Protein AF-0000000075208717 (afdb_homodimer)

Sequence (380 aa):
MKLSGVLPFARELLAKAAGDGDAVVDATCGNGHDTLFLSRLVGSSGHVFAFDIQQDAIENAKKRLNEQSAASNVTFFHCSHSELQSVLPSSVFGKLTGAVFNLGYLPGGDKQITTTGNSTIDAVKQLLSWMKPGGIIVLVIYHGHEQGKTEKDKVMSFVSEIDQNAAHVLKYQFINQKNSPPFIIAIEKRMKLSGVLPFARELLAKAAGDGDAVVDATCGNGHDTLFLSRLVGSSGHVFAFDIQQDAIENAKKRLNEQSAASNVTFFHCSHSELQSVLPSSVFGKLTGAVFNLGYLPGGDKQITTTGNSTIDAVKQLLSWMKPGGIIVLVIYHGHEQGKTEKDKVMSFVSEIDQNAAHVLKYQFINQKNSPPFIIAIEKR

pLDDT: mean 95.79, std 5.21, range [77.69, 98.94]

Secondary structure (DSSP, 8-state):
--S--HHHHHHHHHHHH--TT-EEEETT-TTSHHHHHHHHHH-TTSEEEEEES-HHHHHHHHHHHHHTT--TTEEEEES-GGGHHHHS-GGGTTTEEEEEEE-SB-TTS-TT-B--HHHHHHHHHHHHHHEEEEEEEEEEE--SSHHHHHHHHHHHHHHHTS-TTTEEEEEEEESS-SS---EEEEEEE-/--SPPHHHHHHHHHHHH--TT-EEEETT-TTSHHHHHHHHHH-TTSEEEEEES-HHHHHHHHHHHHHTT--TTEEEEES-GGGHHHHS-GGGTTTEEEEEEE-SB-TTS-TT-B--HHHHHHHHHHHHHHEEEEEEEEEEE--SSHHHHHHHHHHHHHHHTS-TTTEEEEEEEESS-SS---EEEEEEE-

Radius of gyration: 22.91 Å; Cα contacts (8 Å, |Δi|>4): 850; chains: 2; bounding box: 41×64×59 Å

Organism: NCBI:txid2021314

Foldseek 3Di:
DVDDDAVRVLLVLQLVQEAAQAEEEEQDCFLQPVVQSVLPRHDPNYAYEYEDQDPVRQVNNCVVCVVVVRPNRYDYDNRHLLCVVVPDDPVQAQGHREYEEEWADRVVDDRVDTDALVSVLSNVVVCLRRYHAFHKYKYWQFQLDPRSVNSCVSNVVNQVPPDVQQWDWDKADDDPDPRRHIIMIMIGGD/DVDDDAVRVLLVLQLVQEAAQAEEEEQDCFLQPVVQSVLPRHDPNYAYEYEDQDPVRQVNNCVVCVVVVRPNRYDYDNRHLLCVVVPDDPVQAQGHREYEEEWADRVVDDRVDTDALVSVLSNVVVCLRRYHAFHKYKYWQFQLDPRSVNSVVSNVVNQVPPDVQQWDWDKADDDPDPRRHIIMIMIGGD

Solvent-accessible surface area (backbone atoms only — not comparable to full-atom values): 18870 Å² total; per-residue (Å²): 122,80,70,70,49,61,67,62,40,50,52,51,53,44,54,68,34,38,34,76,51,33,36,33,37,26,43,42,26,35,68,18,64,64,45,44,53,50,31,63,52,12,32,86,70,12,36,29,42,31,16,23,70,45,66,67,28,50,52,40,18,50,51,48,20,53,78,64,74,47,44,89,35,50,46,79,41,86,36,57,42,51,47,47,83,82,69,55,62,74,87,46,58,45,49,25,20,28,32,39,35,62,50,41,53,47,87,96,50,61,74,84,53,50,66,47,31,67,45,50,49,47,26,50,55,52,45,63,65,29,27,24,72,56,14,33,39,37,37,39,42,41,48,68,46,73,70,26,41,54,26,46,52,49,41,51,58,52,53,40,63,42,54,53,81,53,26,49,32,36,37,44,34,62,58,24,56,75,82,47,62,54,28,34,41,37,37,31,34,86,123,81,69,71,52,62,69,62,39,52,50,52,53,44,56,68,33,39,34,75,50,32,35,32,36,27,45,43,26,34,68,18,64,64,44,46,53,49,29,62,50,12,32,84,70,12,38,29,42,30,16,23,69,46,65,67,29,50,51,41,18,50,51,48,20,51,76,65,74,46,42,88,34,48,47,81,41,84,35,57,42,52,46,47,81,81,70,56,64,75,88,46,59,45,50,24,20,28,33,40,34,62,51,43,53,46,86,94,50,59,73,85,54,50,66,47,30,66,44,52,49,46,26,51,55,52,44,64,65,28,26,25,72,54,13,33,38,38,37,39,43,43,48,67,46,72,69,26,40,55,26,46,52,50,41,50,56,52,53,41,62,42,53,55,80,53,27,49,31,36,39,44,35,62,60,24,57,76,84,45,61,54,28,35,41,37,38,33,33,84

Structure (mmCIF, N/CA/C/O backbone):
data_AF-0000000075208717-model_v1
#
loop_
_entity.id
_entity.type
_entity.pdbx_description
1 polymer '16S rRNA (Cytosine(1402)-N(4))-methyltransferase'
#
loop_
_atom_site.group_PDB
_atom_site.id
_atom_site.type_symbol
_atom_site.label_atom_id
_atom_site.label_alt_id
_atom_site.label_comp_id
_atom_site.label_asym_id
_atom_site.label_entity_id
_atom_site.label_seq_id
_atom_site.pdbx_PDB_ins_code
_atom_site.Cartn_x
_atom_site.Cartn_y
_atom_site.Cartn_z
_atom_site.occupancy
_atom_site.B_iso_or_equiv
_atom_site.auth_seq_id
_atom_site.auth_comp_id
_atom_site.auth_asym_id
_atom_site.auth_atom_id
_atom_site.pdbx_PDB_model_num
ATOM 1 N N . MET A 1 1 ? 13.672 -5.746 4.016 1 82.88 1 MET A N 1
ATOM 2 C CA . MET A 1 1 ? 12.352 -6.117 3.521 1 82.88 1 MET A CA 1
ATOM 3 C C . MET A 1 1 ? 12.07 -5.453 2.178 1 82.88 1 MET A C 1
ATOM 5 O O . MET A 1 1 ? 12.422 -4.289 1.971 1 82.88 1 MET A O 1
ATOM 9 N N . LYS A 1 2 ? 11.602 -6.168 1.261 1 92.38 2 LYS A N 1
ATOM 10 C CA . LYS A 1 2 ? 11.219 -5.617 -0.037 1 92.38 2 LYS A CA 1
ATOM 11 C C . LYS A 1 2 ? 9.906 -4.844 0.06 1 92.38 2 LYS A C 1
ATOM 13 O O . LYS A 1 2 ? 9.727 -3.826 -0.615 1 92.38 2 LYS A O 1
ATOM 18 N N . LEU A 1 3 ? 8.977 -5.355 0.925 1 97 3 LEU A N 1
ATOM 19 C CA . LEU A 1 3 ? 7.781 -4.578 1.234 1 97 3 LEU A CA 1
ATOM 20 C C . LEU A 1 3 ? 8.117 -3.391 2.129 1 97 3 LEU A C 1
ATOM 22 O O . LEU A 1 3 ? 8.75 -3.557 3.176 1 97 3 LEU A O 1
ATOM 26 N N . SER A 1 4 ? 7.695 -2.207 1.727 1 97.31 4 SER A N 1
ATOM 27 C CA . SER A 1 4 ? 7.988 -1.023 2.527 1 97.31 4 SER A CA 1
ATOM 28 C C . SER A 1 4 ? 7.219 -1.041 3.844 1 97.31 4 SER A C 1
ATOM 30 O O . SER A 1 4 ? 6.016 -1.297 3.861 1 97.31 4 SER A O 1
ATOM 32 N N . GLY A 1 5 ? 7.973 -0.809 4.926 1 97.25 5 GLY A N 1
ATOM 33 C CA . GLY A 1 5 ? 7.289 -0.6 6.191 1 97.25 5 GLY A CA 1
ATOM 34 C C . GLY A 1 5 ? 6.367 0.606 6.18 1 97.25 5 GLY A C 1
ATOM 35 O O . GLY A 1 5 ? 6.359 1.379 5.223 1 97.25 5 GLY A O 1
ATOM 36 N N . VAL A 1 6 ? 5.664 0.765 7.215 1 97.31 6 VAL A N 1
ATOM 37 C CA . VAL A 1 6 ? 4.625 1.788 7.289 1 97.31 6 VAL A CA 1
ATOM 38 C C . VAL A 1 6 ? 5.258 3.174 7.172 1 97.31 6 VAL A C 1
ATOM 40 O O . VAL A 1 6 ? 4.828 3.99 6.355 1 97.31 6 VAL A O 1
ATOM 43 N N . LEU A 1 7 ? 6.285 3.486 7.949 1 96.56 7 LEU A N 1
ATOM 44 C CA . LEU A 1 7 ? 6.883 4.816 7.957 1 96.56 7 LEU A CA 1
ATOM 45 C C . LEU A 1 7 ? 7.633 5.086 6.66 1 96.56 7 LEU A C 1
ATOM 47 O O . LEU A 1 7 ? 7.461 6.141 6.043 1 96.56 7 LEU A O 1
ATOM 51 N N . PRO A 1 8 ? 8.438 4.156 6.184 1 97.56 8 PRO A N 1
ATOM 52 C CA . PRO A 1 8 ? 9.07 4.352 4.879 1 97.56 8 PRO A CA 1
ATOM 53 C C . PRO A 1 8 ? 8.055 4.555 3.754 1 97.56 8 PRO A C 1
ATOM 55 O O . PRO A 1 8 ? 8.273 5.375 2.859 1 97.56 8 PRO A O 1
ATOM 58 N N . PHE A 1 9 ? 6.992 3.83 3.822 1 98.38 9 PHE A N 1
ATOM 59 C CA . PHE A 1 9 ? 5.988 3.979 2.777 1 98.38 9 PHE A CA 1
ATOM 60 C C . PHE A 1 9 ? 5.34 5.359 2.84 1 98.38 9 PHE A C 1
ATOM 62 O O . PHE A 1 9 ? 5.07 5.969 1.805 1 98.38 9 PHE A O 1
ATOM 69 N N . ALA A 1 10 ? 5.059 5.875 4.004 1 98.25 10 ALA A N 1
ATOM 70 C CA . ALA A 1 10 ? 4.543 7.23 4.168 1 98.25 10 ALA A CA 1
ATOM 71 C C . ALA A 1 10 ? 5.453 8.25 3.484 1 98.25 10 ALA A C 1
ATOM 73 O O . ALA A 1 10 ? 4.977 9.125 2.758 1 98.25 10 ALA A O 1
ATOM 74 N N . ARG A 1 11 ? 6.707 8.094 3.693 1 98.06 11 ARG A N 1
ATOM 75 C CA . ARG A 1 11 ? 7.672 9.023 3.107 1 98.06 11 ARG A CA 1
ATOM 76 C C . ARG A 1 11 ? 7.703 8.891 1.589 1 98.06 11 ARG A C 1
ATOM 78 O O . ARG A 1 11 ? 7.859 9.883 0.877 1 98.06 11 ARG A O 1
ATOM 85 N N . GLU A 1 12 ? 7.582 7.645 1.131 1 98.19 12 GLU A N 1
ATOM 86 C CA . GLU A 1 12 ? 7.52 7.422 -0.31 1 98.19 12 GLU A CA 1
ATOM 87 C C . GLU A 1 12 ? 6.332 8.148 -0.931 1 98.19 12 GLU A C 1
ATOM 89 O O . GLU A 1 12 ? 6.457 8.766 -1.993 1 98.19 12 GLU A O 1
ATOM 94 N N . LEU A 1 13 ? 5.203 8.078 -0.278 1 98.62 13 LEU A N 1
ATOM 95 C CA . LEU A 1 13 ? 4.004 8.734 -0.79 1 98.62 13 LEU A CA 1
ATOM 96 C C . LEU A 1 13 ? 4.176 10.25 -0.792 1 98.62 13 LEU A C 1
ATOM 98 O O . LEU A 1 13 ? 3.793 10.914 -1.753 1 98.62 13 LEU A O 1
ATOM 102 N N . LEU A 1 14 ? 4.781 10.766 0.277 1 98.56 14 LEU A N 1
ATOM 103 C CA . LEU A 1 14 ? 5.008 12.203 0.365 1 98.56 14 LEU A CA 1
ATOM 104 C C . LEU A 1 14 ? 5.992 12.664 -0.706 1 98.56 14 LEU A C 1
ATOM 106 O O . LEU A 1 14 ? 5.832 13.742 -1.28 1 98.56 14 LEU A O 1
ATOM 110 N N . ALA A 1 15 ? 6.938 11.859 -1.014 1 98.5 15 ALA A N 1
ATOM 111 C CA . ALA A 1 15 ? 7.926 12.188 -2.037 1 98.5 15 ALA A CA 1
ATOM 112 C C . ALA A 1 15 ? 7.301 12.156 -3.43 1 98.5 15 ALA A C 1
ATOM 114 O O . ALA A 1 15 ? 7.773 12.844 -4.34 1 98.5 15 ALA A O 1
ATOM 115 N N . LYS A 1 16 ? 6.328 11.383 -3.566 1 97.88 16 LYS A N 1
ATOM 116 C CA . LYS A 1 16 ? 5.59 11.375 -4.824 1 97.88 16 LYS A CA 1
ATOM 117 C C . LYS A 1 16 ? 4.719 12.625 -4.953 1 97.88 16 LYS A C 1
ATOM 119 O O . LYS A 1 16 ? 4.48 13.109 -6.062 1 97.88 16 LYS A O 1
ATOM 124 N N . ALA A 1 17 ? 4.32 13.172 -3.844 1 97.88 17 ALA A N 1
ATOM 125 C CA . ALA A 1 17 ? 3.322 14.242 -3.816 1 97.88 17 ALA A CA 1
ATOM 126 C C . ALA A 1 17 ? 3.988 15.617 -3.842 1 97.88 17 ALA A C 1
ATOM 128 O O . ALA A 1 17 ? 3.389 16.594 -4.293 1 97.88 17 ALA A O 1
ATOM 129 N N . ALA A 1 18 ? 5.207 15.664 -3.355 1 98.38 18 ALA A N 1
ATOM 130 C CA . ALA A 1 18 ? 5.852 16.969 -3.162 1 98.38 18 ALA A CA 1
ATOM 131 C C . ALA A 1 18 ? 7.316 16.922 -3.594 1 98.38 18 ALA A C 1
ATOM 133 O O . ALA A 1 18 ? 7.93 15.852 -3.623 1 98.38 18 ALA A O 1
ATOM 134 N N . GLY A 1 19 ? 7.805 18.078 -3.971 1 98.25 19 GLY A N 1
ATOM 135 C CA . GLY A 1 19 ? 9.203 18.266 -4.328 1 98.25 19 GLY A CA 1
ATOM 136 C C . GLY A 1 19 ? 9.648 19.719 -4.203 1 98.25 19 GLY A C 1
ATOM 137 O O . GLY A 1 19 ? 9.008 20.516 -3.52 1 98.25 19 GLY A O 1
ATOM 138 N N . ASP A 1 20 ? 10.711 19.953 -4.902 1 98.56 20 ASP A N 1
ATOM 139 C CA . ASP A 1 20 ? 11.336 21.266 -4.812 1 98.56 20 ASP A CA 1
ATOM 140 C C . ASP A 1 20 ? 10.328 22.375 -5.113 1 98.56 20 ASP A C 1
ATOM 142 O O . ASP A 1 20 ? 9.648 22.344 -6.145 1 98.56 20 ASP A O 1
ATOM 146 N N . GLY A 1 21 ? 10.164 23.312 -4.168 1 98.69 21 GLY A N 1
ATOM 147 C CA . GLY A 1 21 ? 9.336 24.5 -4.387 1 98.69 21 GLY A CA 1
ATOM 148 C C . GLY A 1 21 ? 7.926 24.344 -3.861 1 98.69 21 GLY A C 1
ATOM 149 O O . GLY A 1 21 ? 7.164 25.312 -3.812 1 98.69 21 GLY A O 1
ATOM 150 N N . ASP A 1 22 ? 7.602 23.188 -3.361 1 98.81 22 ASP A N 1
ATOM 151 C CA . ASP A 1 22 ? 6.227 22.922 -2.959 1 98.81 22 ASP A CA 1
ATOM 152 C C . ASP A 1 22 ? 5.984 23.344 -1.512 1 98.81 22 ASP A C 1
ATOM 154 O O . ASP A 1 22 ? 6.934 23.531 -0.748 1 98.81 22 ASP A O 1
ATOM 158 N N . ALA A 1 23 ? 4.723 23.562 -1.167 1 98.88 23 ALA A N 1
ATOM 159 C CA . ALA A 1 23 ? 4.273 23.812 0.2 1 98.88 23 ALA A CA 1
ATOM 160 C C . ALA A 1 23 ? 3.594 22.578 0.789 1 98.88 23 ALA A C 1
ATOM 162 O O . ALA A 1 23 ? 2.746 21.953 0.14 1 98.88 23 ALA A O 1
ATOM 163 N N . VAL A 1 24 ? 4.016 22.219 1.992 1 98.94 24 VAL A N 1
ATOM 164 C CA . VAL A 1 24 ? 3.49 21.016 2.619 1 98.94 24 VAL A CA 1
ATOM 165 C C . VAL A 1 24 ? 3.188 21.281 4.09 1 98.94 24 VAL A C 1
ATOM 167 O O . VAL A 1 24 ? 3.615 22.297 4.641 1 98.94 24 VAL A O 1
ATOM 170 N N . VAL A 1 25 ? 2.416 20.344 4.699 1 98.88 25 VAL A N 1
ATOM 171 C CA . VAL A 1 25 ? 1.989 20.5 6.086 1 98.88 25 VAL A CA 1
ATOM 172 C C . VAL A 1 25 ? 2.436 19.297 6.91 1 98.88 25 VAL A C 1
ATOM 174 O O . VAL A 1 25 ? 2.277 18.156 6.48 1 98.88 25 VAL A O 1
ATOM 177 N N . ASP A 1 26 ? 3.084 19.5 7.984 1 98.88 26 ASP A N 1
ATOM 178 C CA . ASP A 1 26 ? 3.209 18.547 9.07 1 98.88 26 ASP A CA 1
ATOM 179 C C . ASP A 1 26 ? 2.217 18.844 10.195 1 98.88 26 ASP A C 1
ATOM 181 O O . ASP A 1 26 ? 2.465 19.719 11.031 1 98.88 26 ASP A O 1
ATOM 185 N N . ALA A 1 27 ? 1.186 18.078 10.273 1 98.5 27 ALA A N 1
ATOM 186 C CA . ALA A 1 27 ? 0.049 18.438 11.125 1 98.5 27 ALA A CA 1
ATOM 187 C C . ALA A 1 27 ? 0.312 18.047 12.578 1 98.5 27 ALA A C 1
ATOM 189 O O . ALA A 1 27 ? -0.407 18.484 13.477 1 98.5 27 ALA A O 1
ATOM 190 N N . THR A 1 28 ? 1.316 17.203 12.781 1 97.38 28 THR A N 1
ATOM 191 C CA . THR A 1 28 ? 1.748 16.719 14.086 1 97.38 28 THR A CA 1
ATOM 192 C C . THR A 1 28 ? 3.27 16.625 14.156 1 97.38 28 THR A C 1
ATOM 194 O O . THR A 1 28 ? 3.824 15.523 14.117 1 97.38 28 THR A O 1
ATOM 197 N N . CYS A 1 29 ? 3.938 17.734 14.312 1 96.69 29 CYS A N 1
ATOM 198 C CA . CYS A 1 29 ? 5.371 17.75 14.039 1 96.69 29 CYS A CA 1
ATOM 199 C C . CYS A 1 29 ? 6.137 16.969 15.094 1 96.69 29 CYS A C 1
ATOM 201 O O . CYS A 1 29 ? 7.227 16.453 14.828 1 96.69 29 CYS A O 1
ATOM 203 N N . GLY A 1 30 ? 5.566 16.891 16.359 1 95.56 30 GLY A N 1
ATOM 204 C CA . GLY A 1 30 ? 6.246 16.109 17.391 1 95.56 30 GLY A CA 1
ATOM 205 C C . GLY A 1 30 ? 7.707 16.484 17.547 1 95.56 30 GLY A C 1
ATOM 206 O O . GLY A 1 30 ? 8.039 17.656 17.703 1 95.56 30 GLY A O 1
ATOM 207 N N . ASN A 1 31 ? 8.539 15.492 17.484 1 95.5 31 ASN A N 1
ATOM 208 C CA . ASN A 1 31 ? 9.961 15.742 17.703 1 95.5 31 ASN A CA 1
ATOM 209 C C . ASN A 1 31 ? 10.648 16.219 16.422 1 95.5 31 ASN A C 1
ATOM 211 O O . ASN A 1 31 ? 11.875 16.344 16.391 1 95.5 31 ASN A O 1
ATOM 215 N N . GLY A 1 32 ? 9.938 16.375 15.398 1 97.81 32 GLY A N 1
ATOM 216 C CA . GLY A 1 32 ? 10.422 17.094 14.234 1 97.81 32 GLY A CA 1
ATOM 217 C C . GLY A 1 32 ? 11.016 16.188 13.172 1 97.81 32 GLY A C 1
ATOM 218 O O . GLY A 1 32 ? 11.617 16.672 12.203 1 97.81 32 GLY A O 1
ATOM 219 N N . HIS A 1 33 ? 10.875 14.867 13.219 1 97.25 33 HIS A N 1
ATOM 220 C CA . HIS A 1 33 ? 11.469 13.945 12.258 1 97.25 33 HIS A CA 1
ATOM 221 C C . HIS A 1 33 ? 10.844 14.109 10.875 1 97.25 33 HIS A C 1
ATOM 223 O O . HIS A 1 33 ? 11.547 14.273 9.883 1 97.25 33 HIS A O 1
ATOM 229 N N . ASP A 1 34 ? 9.57 14.109 10.875 1 98.06 34 ASP A N 1
ATOM 230 C CA . ASP A 1 34 ? 8.898 14.289 9.586 1 98.06 34 ASP A CA 1
ATOM 231 C C . ASP A 1 34 ? 9.078 15.711 9.062 1 98.06 34 ASP A C 1
ATOM 233 O O . ASP A 1 34 ? 9.219 15.914 7.852 1 98.06 34 ASP A O 1
ATOM 237 N N . THR A 1 35 ? 9.055 16.656 9.953 1 98.75 35 THR A N 1
ATOM 238 C CA . THR A 1 35 ? 9.281 18.031 9.547 1 98.75 35 THR A CA 1
ATOM 239 C C . THR A 1 35 ? 10.633 18.172 8.844 1 98.75 35 THR A C 1
ATOM 241 O O . THR A 1 35 ? 10.727 18.812 7.801 1 98.75 35 THR A O 1
ATOM 244 N N . LEU A 1 36 ? 11.633 17.547 9.461 1 98.75 36 LEU A N 1
ATOM 245 C CA . LEU A 1 36 ? 12.969 17.578 8.875 1 98.75 36 LEU A CA 1
ATOM 246 C C . LEU A 1 36 ? 12.969 16.938 7.496 1 98.75 36 LEU A C 1
ATOM 248 O O . LEU A 1 36 ? 13.516 17.5 6.543 1 98.75 36 LEU A O 1
ATOM 252 N N . PHE A 1 37 ? 12.375 15.812 7.406 1 98.75 37 PHE A N 1
ATOM 253 C CA . PHE A 1 37 ? 12.266 15.117 6.129 1 98.75 37 PHE A CA 1
ATOM 254 C C . PHE A 1 37 ? 11.586 16 5.086 1 98.75 37 PHE A C 1
ATOM 256 O O . PHE A 1 37 ? 12.094 16.156 3.971 1 98.75 37 PHE A O 1
ATOM 263 N N . LEU A 1 38 ? 10.477 16.656 5.43 1 98.81 38 LEU A N 1
ATOM 264 C CA . LEU A 1 38 ? 9.695 17.484 4.52 1 98.81 38 LEU A CA 1
ATOM 265 C C . LEU A 1 38 ? 10.484 18.734 4.117 1 98.81 38 LEU A C 1
ATOM 267 O O . LEU A 1 38 ? 10.438 19.156 2.959 1 98.81 38 LEU A O 1
ATOM 271 N N . SER A 1 39 ? 11.141 19.328 5.082 1 98.81 39 SER A N 1
ATOM 272 C CA . SER A 1 39 ? 11.945 20.516 4.805 1 98.81 39 SER A CA 1
ATOM 273 C C . SER A 1 39 ? 12.969 20.234 3.705 1 98.81 39 SER A C 1
ATOM 275 O O . SER A 1 39 ? 13.125 21.031 2.779 1 98.81 39 SER A O 1
ATOM 277 N N . ARG A 1 40 ? 13.594 19.109 3.795 1 98.75 40 ARG A N 1
ATOM 278 C CA . ARG A 1 40 ? 14.586 18.719 2.797 1 98.75 40 ARG A CA 1
ATOM 279 C C . ARG A 1 40 ? 13.922 18.375 1.472 1 98.75 40 ARG A C 1
ATOM 281 O O . ARG A 1 40 ? 14.43 18.703 0.402 1 98.75 40 ARG A O 1
ATOM 288 N N . LEU A 1 41 ? 12.828 17.719 1.541 1 98.69 41 LEU A N 1
ATOM 289 C CA . LEU A 1 41 ? 12.102 17.266 0.358 1 98.69 41 LEU A CA 1
ATOM 290 C C . LEU A 1 41 ? 11.703 18.453 -0.516 1 98.69 41 LEU A C 1
ATOM 292 O O . LEU A 1 41 ? 11.852 18.406 -1.739 1 98.69 41 LEU A O 1
ATOM 296 N N . VAL A 1 42 ? 11.258 19.594 0.107 1 98.75 42 VAL A N 1
ATOM 297 C CA . VAL A 1 42 ? 10.688 20.688 -0.67 1 98.75 42 VAL A CA 1
ATOM 298 C C . VAL A 1 42 ? 11.766 21.719 -0.99 1 98.75 42 VAL A C 1
ATOM 300 O O . VAL A 1 42 ? 11.539 22.625 -1.785 1 98.75 42 VAL A O 1
ATOM 303 N N . GLY A 1 43 ? 12.898 21.594 -0.31 1 98.31 43 GLY A N 1
ATOM 304 C CA . GLY A 1 43 ? 14.023 22.469 -0.611 1 98.31 43 GLY A CA 1
ATOM 305 C C . GLY A 1 43 ? 13.82 23.891 -0.145 1 98.31 43 GLY A C 1
ATOM 306 O O . GLY A 1 43 ? 12.758 24.234 0.372 1 98.31 43 GLY A O 1
ATOM 307 N N . SER A 1 44 ? 14.805 24.75 -0.476 1 97.5 44 SER A N 1
ATOM 308 C CA . SER A 1 44 ? 14.836 26.125 0.029 1 97.5 44 SER A CA 1
ATOM 309 C C . SER A 1 44 ? 13.734 26.969 -0.604 1 97.5 44 SER A C 1
ATOM 311 O O . SER A 1 44 ? 13.32 27.984 -0.038 1 97.5 44 SER A O 1
ATOM 313 N N . SER A 1 45 ? 13.281 26.531 -1.696 1 98.19 45 SER A N 1
ATOM 314 C CA . SER A 1 45 ? 12.242 27.297 -2.379 1 98.19 45 SER A CA 1
ATOM 315 C C . SER A 1 45 ? 10.852 26.828 -1.977 1 98.19 45 SER A C 1
ATOM 317 O O . SER A 1 45 ? 9.852 27.422 -2.361 1 98.19 45 SER A O 1
ATOM 319 N N . GLY A 1 46 ? 10.836 25.719 -1.247 1 98.69 46 GLY A N 1
ATOM 320 C CA . GLY A 1 46 ? 9.578 25.234 -0.709 1 98.69 46 GLY A CA 1
ATOM 321 C C . GLY A 1 46 ? 9.344 25.641 0.732 1 98.69 46 GLY A C 1
ATOM 322 O O . GLY A 1 46 ? 10.102 26.438 1.287 1 98.69 46 GLY A O 1
ATOM 323 N N . HIS A 1 47 ? 8.25 25.156 1.331 1 98.88 47 HIS A N 1
ATOM 324 C CA . HIS A 1 47 ? 7.938 25.578 2.693 1 98.88 47 HIS A CA 1
ATOM 325 C C . HIS A 1 47 ? 7.148 24.5 3.432 1 98.88 47 HIS A C 1
ATOM 327 O O . HIS A 1 47 ? 6.289 23.844 2.844 1 98.88 47 HIS A O 1
ATOM 333 N N . VAL A 1 48 ? 7.492 24.344 4.676 1 98.94 48 VAL A N 1
ATOM 334 C CA . VAL A 1 48 ? 6.781 23.422 5.555 1 98.94 48 VAL A CA 1
ATOM 335 C C . VAL A 1 48 ? 6.027 24.203 6.625 1 98.94 48 VAL A C 1
ATOM 337 O O . VAL A 1 48 ? 6.598 25.062 7.293 1 98.94 48 VAL A O 1
ATOM 340 N N . PHE A 1 49 ? 4.766 23.953 6.746 1 98.94 49 PHE A N 1
ATOM 341 C CA . PHE A 1 49 ? 3.971 24.438 7.867 1 98.94 49 PHE A CA 1
ATOM 342 C C . PHE A 1 49 ? 3.762 23.328 8.898 1 98.94 49 PHE A C 1
ATOM 344 O O . PHE A 1 49 ? 3.072 22.344 8.625 1 98.94 49 PHE A O 1
ATOM 351 N N . ALA A 1 50 ? 4.344 23.531 10.062 1 98.81 50 ALA A N 1
ATOM 352 C CA . ALA A 1 50 ? 4.359 22.469 11.07 1 98.81 50 ALA A CA 1
ATOM 353 C C . ALA A 1 50 ? 3.482 22.844 12.266 1 98.81 50 ALA A C 1
ATOM 355 O O . ALA A 1 50 ? 3.568 23.953 12.781 1 98.81 50 ALA A O 1
ATOM 356 N N . PHE A 1 51 ? 2.676 21.859 12.695 1 98.44 51 PHE A N 1
ATOM 357 C CA . PHE A 1 51 ? 1.729 22.078 13.773 1 98.44 51 PHE A CA 1
ATOM 358 C C . PHE A 1 51 ? 1.981 21.125 14.93 1 98.44 51 PHE A C 1
ATOM 360 O O . PHE A 1 51 ? 2.334 19.969 14.711 1 98.44 51 PHE A O 1
ATOM 367 N N . ASP A 1 52 ? 1.777 21.656 16.078 1 97.62 52 ASP A N 1
ATOM 368 C CA . ASP A 1 52 ? 1.576 20.812 17.266 1 97.62 52 ASP A CA 1
ATOM 369 C C . ASP A 1 52 ? 0.897 21.594 18.391 1 97.62 52 ASP A C 1
ATOM 371 O O . ASP A 1 52 ? 1.105 22.797 18.531 1 97.62 52 ASP A O 1
ATOM 375 N N . ILE A 1 53 ? 0.132 20.844 19.172 1 95 53 ILE A N 1
ATOM 376 C CA . ILE A 1 53 ? -0.597 21.5 20.25 1 95 53 ILE A CA 1
ATOM 377 C C . ILE A 1 53 ? 0.314 21.641 21.469 1 95 53 ILE A C 1
ATOM 379 O O . ILE A 1 53 ? 0.032 22.438 22.375 1 95 53 ILE A O 1
ATOM 383 N N . GLN A 1 54 ? 1.318 20.844 21.484 1 95.12 54 GLN A N 1
ATOM 384 C CA . GLN A 1 54 ? 2.227 20.859 22.625 1 95.12 54 GLN A CA 1
ATOM 385 C C . GLN A 1 54 ? 3.426 21.766 22.359 1 95.12 54 GLN A C 1
ATOM 387 O O . GLN A 1 54 ? 4.141 21.578 21.375 1 95.12 54 GLN A O 1
ATOM 392 N N . GLN A 1 55 ? 3.682 22.609 23.297 1 95.56 55 GLN A N 1
ATOM 393 C CA . GLN A 1 55 ? 4.816 23.516 23.188 1 95.56 55 GLN A CA 1
ATOM 394 C C . GLN A 1 55 ? 6.137 22.75 23.172 1 95.56 55 GLN A C 1
ATOM 396 O O . GLN A 1 55 ? 7.055 23.094 22.422 1 95.56 55 GLN A O 1
ATOM 401 N N . ASP A 1 56 ? 6.176 21.719 23.969 1 95.56 56 ASP A N 1
ATOM 402 C CA . ASP A 1 56 ? 7.383 20.906 24.016 1 95.56 56 ASP A CA 1
ATOM 403 C C . ASP A 1 56 ? 7.703 20.297 22.656 1 95.56 56 ASP A C 1
ATOM 405 O O . ASP A 1 56 ? 8.867 20.219 22.266 1 95.56 56 ASP A O 1
ATOM 409 N N . ALA A 1 57 ? 6.723 19.891 21.922 1 96.31 57 ALA A N 1
ATOM 410 C CA . ALA A 1 57 ? 6.898 19.344 20.578 1 96.31 57 ALA A CA 1
ATOM 411 C C . ALA A 1 57 ? 7.488 20.391 19.641 1 96.31 57 ALA A C 1
ATOM 413 O O . ALA A 1 57 ? 8.445 20.109 18.906 1 96.31 57 ALA A O 1
ATOM 414 N N . ILE A 1 58 ? 7 21.578 19.734 1 97.56 58 ILE A N 1
ATOM 415 C CA . ILE A 1 58 ? 7.461 22.672 18.875 1 97.56 58 ILE A CA 1
ATOM 416 C C . ILE A 1 58 ? 8.93 22.969 19.156 1 97.56 58 ILE A C 1
ATOM 418 O O . ILE A 1 58 ? 9.742 23.062 18.234 1 97.56 58 ILE A O 1
ATOM 422 N N . GLU A 1 59 ? 9.195 23.016 20.391 1 97.62 59 GLU A N 1
ATOM 423 C CA . GLU A 1 59 ? 10.57 23.344 20.797 1 97.62 59 GLU A CA 1
ATOM 424 C C . GLU A 1 59 ? 11.531 22.234 20.375 1 97.62 59 GLU A C 1
ATOM 426 O O . GLU A 1 59 ? 12.625 22.5 19.875 1 97.62 59 GLU A O 1
ATOM 431 N N . ASN A 1 60 ? 11.125 21 20.609 1 97.12 60 ASN A N 1
ATOM 432 C CA . ASN A 1 60 ? 11.938 19.875 20.188 1 97.12 60 ASN A C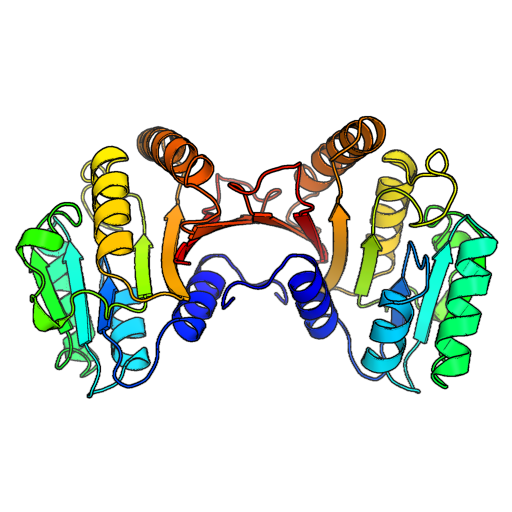A 1
ATOM 433 C C . ASN A 1 60 ? 12.18 19.875 18.672 1 97.12 60 ASN A C 1
ATOM 435 O O . ASN A 1 60 ? 13.297 19.641 18.219 1 97.12 60 ASN A O 1
ATOM 439 N N . ALA A 1 61 ? 11.125 20.141 17.953 1 98.06 61 ALA A N 1
ATOM 440 C CA . ALA A 1 61 ? 11.234 20.172 16.5 1 98.06 61 ALA A CA 1
ATOM 441 C C . ALA A 1 61 ? 12.148 21.297 16.031 1 98.06 61 ALA A C 1
ATOM 443 O O . ALA A 1 61 ? 13.008 21.094 15.164 1 98.06 61 ALA A O 1
ATOM 444 N N . LYS A 1 62 ? 12.016 22.469 16.594 1 98.25 62 LYS A N 1
ATOM 445 C CA . LYS A 1 62 ? 12.875 23.594 16.266 1 98.25 62 LYS A CA 1
ATOM 446 C C . LYS A 1 62 ? 14.344 23.25 16.516 1 98.25 62 LYS A C 1
ATOM 448 O O . LYS A 1 62 ? 15.203 23.531 15.68 1 98.25 62 LYS A O 1
ATOM 453 N N . LYS A 1 63 ? 14.531 22.703 17.688 1 98.25 63 LYS A N 1
ATOM 454 C CA . LYS A 1 63 ? 15.898 22.328 18.047 1 98.25 63 LYS A CA 1
ATOM 455 C C . LYS A 1 63 ? 16.484 21.359 17.031 1 98.25 63 LYS A C 1
ATOM 457 O O . LYS A 1 63 ? 17.609 21.578 16.547 1 98.25 63 LYS A O 1
ATOM 462 N N . ARG A 1 64 ? 15.727 20.391 16.656 1 98.06 64 ARG A N 1
ATOM 463 C CA . ARG A 1 64 ? 16.172 19.406 15.68 1 98.06 64 ARG A CA 1
ATOM 464 C C . ARG A 1 64 ? 16.5 20.062 14.344 1 98.06 64 ARG A C 1
ATOM 466 O O . ARG A 1 64 ? 17.562 19.828 13.758 1 98.06 64 ARG A O 1
ATOM 473 N N . LEU A 1 65 ? 15.641 20.828 13.859 1 98.44 65 LEU A N 1
ATOM 474 C CA . LEU A 1 65 ? 15.805 21.453 12.547 1 98.44 65 LEU A CA 1
ATOM 475 C C . LEU A 1 65 ? 16.984 22.422 12.555 1 98.44 65 LEU A C 1
ATOM 477 O O . LEU A 1 65 ? 17.719 22.531 11.578 1 98.44 65 LEU A O 1
ATOM 481 N N . ASN A 1 66 ? 17.141 23.125 13.656 1 98 66 ASN A N 1
ATOM 482 C CA . ASN A 1 66 ? 18.266 24.047 13.781 1 98 66 ASN A CA 1
ATOM 483 C C . ASN A 1 66 ? 19.594 23.297 13.758 1 98 66 ASN A C 1
ATOM 485 O O . ASN A 1 66 ? 20.531 23.719 13.078 1 98 66 ASN A O 1
ATOM 489 N N . GLU A 1 67 ? 19.609 22.219 14.492 1 98.06 67 GLU A N 1
ATOM 490 C CA . GLU A 1 67 ? 20.812 21.406 14.547 1 98.06 67 GLU A CA 1
ATOM 491 C C . GLU A 1 67 ? 21.188 20.875 13.164 1 98.06 67 GLU A C 1
ATOM 493 O O . GLU A 1 67 ? 22.359 20.641 12.883 1 98.06 67 GLU A O 1
ATOM 498 N N . GLN A 1 68 ? 20.203 20.766 12.328 1 97.38 68 GLN A N 1
ATOM 499 C CA . GLN A 1 68 ? 20.422 20.203 11 1 97.38 68 GLN A CA 1
ATOM 500 C C . GLN A 1 68 ? 20.438 21.297 9.938 1 97.38 68 GLN A C 1
ATOM 502 O O . GLN A 1 68 ? 20.422 21.016 8.734 1 97.38 68 GLN A O 1
ATOM 507 N N . SER A 1 69 ? 20.359 22.562 10.273 1 96.69 69 SER A N 1
ATOM 508 C CA . SER A 1 69 ? 20.328 23.703 9.375 1 96.69 69 SER A CA 1
ATOM 509 C C . SER A 1 69 ? 19.188 23.594 8.367 1 96.69 69 SER A C 1
ATOM 511 O O . SER A 1 69 ? 19.391 23.812 7.172 1 96.69 69 SER A O 1
ATOM 513 N N . ALA A 1 70 ? 18.016 23.172 8.898 1 97.06 70 ALA A N 1
ATOM 514 C CA . ALA A 1 70 ? 16.875 22.906 8.031 1 97.06 70 ALA A CA 1
ATOM 515 C C . ALA A 1 70 ? 15.641 23.656 8.508 1 97.06 70 ALA A C 1
ATOM 517 O O . ALA A 1 70 ? 14.508 23.266 8.219 1 97.06 70 ALA A O 1
ATOM 518 N N . ALA A 1 71 ? 15.859 24.734 9.211 1 97.12 71 ALA A N 1
ATOM 519 C CA . ALA A 1 71 ? 14.727 25.406 9.828 1 97.12 71 ALA A CA 1
ATOM 520 C C . ALA A 1 71 ? 14.266 26.594 8.977 1 97.12 71 ALA A C 1
ATOM 522 O O . ALA A 1 71 ? 13.18 27.141 9.195 1 97.12 71 ALA A O 1
ATOM 523 N N . SER A 1 72 ? 15.016 26.984 7.992 1 97.69 72 SER A N 1
ATOM 524 C CA . SER A 1 72 ? 14.805 28.25 7.305 1 97.69 72 SER A CA 1
ATOM 525 C C . SER A 1 72 ? 13.508 28.234 6.504 1 97.69 72 SER A C 1
ATOM 527 O O . SER A 1 72 ? 12.906 29.297 6.27 1 97.69 72 SER A O 1
ATOM 529 N N . ASN A 1 73 ? 13.07 27.109 6.09 1 98.5 73 ASN A N 1
ATOM 530 C CA . ASN A 1 73 ? 11.867 27.031 5.273 1 98.5 73 ASN A CA 1
ATOM 531 C C . ASN A 1 73 ? 10.711 26.391 6.039 1 98.5 73 ASN A C 1
ATOM 533 O O . ASN A 1 73 ? 9.836 25.766 5.441 1 98.5 73 ASN A O 1
ATOM 537 N N . VAL A 1 74 ? 10.734 26.531 7.348 1 98.81 74 VAL A N 1
ATOM 538 C CA . VAL A 1 74 ? 9.688 25.938 8.164 1 98.81 74 VAL A CA 1
ATOM 539 C C . VAL A 1 74 ? 9.016 27 9.023 1 98.81 74 VAL A C 1
ATOM 541 O O . VAL A 1 74 ? 9.695 27.844 9.625 1 98.81 74 VAL A O 1
ATOM 544 N N . THR A 1 75 ? 7.73 27.047 9.055 1 98.81 75 THR A N 1
ATOM 545 C CA . THR A 1 75 ? 6.953 27.828 10.008 1 98.81 75 THR A CA 1
ATOM 546 C C . THR A 1 75 ? 6.25 26.922 11.008 1 98.81 75 THR A C 1
ATOM 548 O O . THR A 1 75 ? 5.547 25.984 10.617 1 98.81 75 THR A O 1
ATOM 551 N N . PHE A 1 76 ? 6.445 27.219 12.25 1 98.62 76 PHE A N 1
ATOM 552 C CA . PHE A 1 76 ? 5.84 26.438 13.32 1 98.62 76 PHE A CA 1
ATOM 553 C C . PHE A 1 76 ? 4.605 27.125 13.875 1 98.62 76 PHE A C 1
ATOM 555 O O . PHE A 1 76 ? 4.613 28.344 14.094 1 98.62 76 PHE A O 1
ATOM 562 N N . PHE A 1 77 ? 3.564 26.375 14.062 1 98.44 77 PHE A N 1
ATOM 563 C CA . PHE A 1 77 ? 2.334 26.844 14.68 1 98.44 77 PHE A CA 1
ATOM 564 C C . PHE A 1 77 ? 2.02 26.062 15.945 1 98.44 77 PHE A C 1
ATOM 566 O O . PHE A 1 77 ? 1.794 24.844 15.883 1 98.44 77 PHE A O 1
ATOM 573 N N . HIS A 1 78 ? 2.002 26.719 17.078 1 97.75 78 HIS A N 1
ATOM 574 C CA . HIS A 1 78 ? 1.605 26.109 18.344 1 97.75 78 HIS A CA 1
ATOM 575 C C . HIS A 1 78 ? 0.091 26.156 18.516 1 97.75 78 HIS A C 1
ATOM 577 O O . HIS A 1 78 ? -0.422 26.953 19.297 1 97.75 78 HIS A O 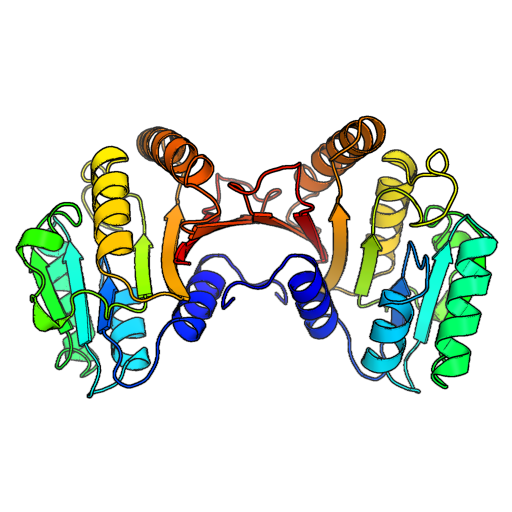1
ATOM 583 N N . CYS A 1 79 ? -0.609 25.281 17.875 1 96.62 79 CYS A N 1
ATOM 584 C CA . CYS A 1 79 ? -2.061 25.141 17.938 1 96.62 79 CYS A CA 1
ATOM 585 C C . CYS A 1 79 ? -2.51 23.812 17.359 1 96.62 79 CYS A C 1
ATOM 587 O O . CYS A 1 79 ? -1.686 23.016 16.906 1 96.62 79 CYS A O 1
ATOM 589 N N . SER A 1 80 ? -3.781 23.562 17.453 1 96.81 80 SER A N 1
ATOM 590 C CA . SER A 1 80 ? -4.352 22.344 16.891 1 96.81 80 SER A CA 1
ATOM 591 C C . SER A 1 80 ? -4.301 22.359 15.367 1 96.81 80 SER A C 1
ATOM 593 O O . SER A 1 80 ? -4.555 23.391 14.742 1 96.81 80 SER A O 1
ATOM 595 N N . HIS A 1 81 ? -3.98 21.219 14.781 1 97.19 81 HIS A N 1
ATOM 596 C CA . HIS A 1 81 ? -4.039 21.109 13.328 1 97.19 81 HIS A CA 1
ATOM 597 C C . HIS A 1 81 ? -5.449 21.375 12.812 1 97.19 81 HIS A C 1
ATOM 599 O O . HIS A 1 81 ? -5.645 21.594 11.617 1 97.19 81 HIS A O 1
ATOM 605 N N . SER A 1 82 ? -6.449 21.281 13.656 1 97.25 82 SER A N 1
ATOM 606 C CA . SER A 1 82 ? -7.816 21.578 13.242 1 97.25 82 SER A CA 1
ATOM 607 C C . SER A 1 82 ? -8 23.062 12.945 1 97.25 82 SER A C 1
ATOM 609 O O . SER A 1 82 ? -9.016 23.469 12.391 1 97.25 82 SER A O 1
ATOM 611 N N . GLU A 1 83 ? -6.992 23.859 13.219 1 97.25 83 GLU A N 1
ATOM 612 C CA . GLU A 1 83 ? -7.066 25.312 13.039 1 97.25 83 GLU A CA 1
ATOM 613 C C . GLU A 1 83 ? -6.27 25.75 11.812 1 97.25 83 GLU A C 1
ATOM 615 O O . GLU A 1 83 ? -5.961 26.938 11.672 1 97.25 83 GLU A O 1
ATOM 620 N N . LEU A 1 84 ? -5.93 24.875 10.953 1 96.62 84 LEU A N 1
ATOM 621 C CA . LEU A 1 84 ? -5.078 25.109 9.789 1 96.62 84 LEU A CA 1
ATOM 622 C C . LEU A 1 84 ? -5.547 26.328 9 1 96.62 84 LEU A C 1
ATOM 624 O O . LEU A 1 84 ? -4.75 27.219 8.688 1 96.62 84 LEU A O 1
ATOM 628 N N . GLN A 1 85 ? -6.781 26.375 8.688 1 96.38 85 GLN A N 1
ATOM 629 C CA . GLN A 1 85 ? -7.309 27.406 7.789 1 96.38 85 GLN A CA 1
ATOM 630 C C . GLN A 1 85 ? -7.164 28.797 8.391 1 96.38 85 GLN A C 1
ATOM 632 O O . GLN A 1 85 ? -7.047 29.781 7.66 1 96.38 85 GLN A O 1
ATOM 637 N N . SER A 1 86 ? -7.117 28.891 9.695 1 97.38 86 SER A N 1
ATOM 638 C CA . SER A 1 86 ? -7.074 30.172 10.375 1 97.38 86 SER A CA 1
ATOM 639 C C . SER A 1 86 ? -5.66 30.75 10.383 1 97.38 86 SER A C 1
ATOM 641 O O . SER A 1 86 ? -5.473 31.953 10.57 1 97.38 86 SER A O 1
ATOM 643 N N . VAL A 1 87 ? -4.664 29.922 10.164 1 98 87 VAL A N 1
ATOM 644 C CA . VAL A 1 87 ? -3.311 30.422 10.383 1 98 87 VAL A CA 1
ATOM 645 C C . VAL A 1 87 ? -2.502 30.312 9.094 1 98 87 VAL A C 1
ATOM 647 O O . VAL A 1 87 ? -1.493 31 8.93 1 98 87 VAL A O 1
ATOM 650 N N . LEU A 1 88 ? -2.826 29.453 8.148 1 98.19 88 LEU A N 1
ATOM 651 C CA . LEU A 1 88 ? -2.09 29.312 6.898 1 98.19 88 LEU A CA 1
ATOM 652 C C . LEU A 1 88 ? -2.205 30.578 6.055 1 98.19 88 LEU A C 1
ATOM 654 O O . LEU A 1 88 ? -3.271 31.203 6 1 98.19 88 LEU A O 1
ATOM 658 N N . PRO A 1 89 ? -1.169 30.953 5.43 1 97.75 89 PRO A N 1
ATOM 659 C CA . PRO A 1 89 ? -1.265 32.094 4.527 1 97.75 89 PRO A CA 1
ATOM 660 C C . PRO A 1 89 ? -2.184 31.844 3.336 1 97.75 89 PRO A C 1
ATOM 662 O O . PRO A 1 89 ? -2.154 30.75 2.754 1 97.75 89 PRO A O 1
ATOM 665 N N . SER A 1 90 ? -2.938 32.781 2.941 1 97.25 90 SER A N 1
ATOM 666 C CA . SER A 1 90 ? -3.873 32.656 1.83 1 97.25 90 SER A CA 1
ATOM 667 C C . SER A 1 90 ? -3.145 32.344 0.528 1 97.25 90 SER A C 1
ATOM 669 O O . SER A 1 90 ? -3.723 31.766 -0.386 1 97.25 90 SER A O 1
ATOM 671 N N . SER A 1 91 ? -1.896 32.688 0.463 1 97.25 91 SER A N 1
ATOM 672 C CA . SER A 1 91 ? -1.111 32.5 -0.756 1 97.25 91 SER A CA 1
ATOM 673 C C . SER A 1 91 ? -0.911 31.031 -1.09 1 97.25 91 SER A C 1
ATOM 675 O O . SER A 1 91 ? -0.576 30.688 -2.225 1 97.25 91 SER A O 1
ATOM 677 N N . VAL A 1 92 ? -1.1 30.141 -0.103 1 97.56 92 VAL A N 1
ATOM 678 C CA . VAL A 1 92 ? -0.843 28.734 -0.378 1 97.56 92 VAL A CA 1
ATOM 679 C C . VAL A 1 92 ? -2.164 28 -0.604 1 97.56 92 VAL A C 1
ATOM 681 O O . VAL A 1 92 ? -2.178 26.797 -0.831 1 97.56 92 VAL A O 1
ATOM 684 N N . PHE A 1 93 ? -3.27 28.766 -0.562 1 98.12 93 PHE A N 1
ATOM 685 C CA . PHE A 1 93 ? -4.566 28.156 -0.829 1 98.12 93 PHE A CA 1
ATOM 686 C C . PHE A 1 93 ? -4.582 27.5 -2.207 1 98.12 93 PHE A C 1
ATOM 688 O O . PHE A 1 93 ? -4.238 28.141 -3.205 1 98.12 93 PHE A O 1
ATOM 695 N N . GLY A 1 94 ? -4.891 26.266 -2.236 1 98.19 94 GLY A N 1
ATOM 696 C CA . GLY A 1 94 ? -4.961 25.531 -3.486 1 98.19 94 GLY A CA 1
ATOM 697 C C . GLY A 1 94 ? -3.6 25.094 -3.992 1 98.19 94 GLY A C 1
ATOM 698 O O . GLY A 1 94 ? -3.477 24.609 -5.121 1 98.19 94 GLY A O 1
ATOM 699 N N . LYS A 1 95 ? -2.613 25.234 -3.109 1 98.25 95 LYS A N 1
ATOM 700 C CA . LYS A 1 95 ? -1.27 24.984 -3.617 1 98.25 95 LYS A CA 1
ATOM 701 C C . LYS A 1 95 ? -0.564 23.906 -2.787 1 98.25 95 LYS A C 1
ATOM 703 O O . LYS A 1 95 ? 0.518 23.453 -3.154 1 98.25 95 LYS A O 1
ATOM 708 N N . LEU A 1 96 ? -1.176 23.516 -1.692 1 98.75 96 LEU A N 1
ATOM 709 C CA . LEU A 1 96 ? -0.564 22.484 -0.871 1 98.75 96 LEU A CA 1
ATOM 710 C C . LEU A 1 96 ? -0.494 21.156 -1.63 1 98.75 96 LEU A C 1
ATOM 712 O O . LEU A 1 96 ? -1.446 20.781 -2.314 1 98.75 96 LEU A O 1
ATOM 716 N N . THR A 1 97 ? 0.681 20.469 -1.5 1 98.81 97 THR A N 1
ATOM 717 C CA . THR A 1 97 ? 0.847 19.266 -2.301 1 98.81 97 THR A CA 1
ATOM 718 C C . THR A 1 97 ? 0.89 18.031 -1.409 1 98.81 97 THR A C 1
ATOM 720 O O . THR A 1 97 ? 0.705 16.906 -1.886 1 98.81 97 THR A O 1
ATOM 723 N N . GLY A 1 98 ? 1.203 18.234 -0.14 1 98.75 98 GLY A N 1
ATOM 724 C CA . GLY A 1 98 ? 1.317 17.094 0.767 1 98.75 98 GLY A CA 1
ATOM 725 C C . GLY A 1 98 ? 1.042 17.469 2.213 1 98.75 98 GLY A C 1
ATOM 726 O O . GLY A 1 98 ? 1.23 18.609 2.615 1 98.75 98 GLY A O 1
ATOM 727 N N . ALA A 1 99 ? 0.616 16.562 2.982 1 98.94 99 ALA A N 1
ATOM 728 C CA . ALA A 1 99 ? 0.43 16.688 4.426 1 98.94 99 ALA A CA 1
ATOM 729 C C . ALA A 1 99 ? 0.623 15.344 5.129 1 98.94 99 ALA A C 1
ATOM 731 O O . ALA A 1 99 ? 0.342 14.289 4.551 1 98.94 99 ALA A O 1
ATOM 732 N N . VAL A 1 100 ? 1.096 15.422 6.344 1 98.81 100 VAL A N 1
ATOM 733 C CA . VAL A 1 100 ? 1.302 14.188 7.09 1 98.81 100 VAL A CA 1
ATOM 734 C C . VAL A 1 100 ? 0.795 14.352 8.523 1 98.81 100 VAL A C 1
ATOM 736 O O . VAL A 1 100 ? 0.903 15.438 9.102 1 98.81 100 VAL A O 1
ATOM 739 N N . PHE A 1 101 ? 0.175 13.281 9.031 1 98.25 101 PHE A N 1
ATOM 740 C CA . PHE A 1 101 ? -0.266 13.141 10.406 1 98.25 101 PHE A CA 1
ATOM 741 C C . PHE A 1 101 ? 0.337 11.891 11.039 1 98.25 101 PHE A C 1
ATOM 743 O O . PHE A 1 101 ? 0.27 10.805 10.461 1 98.25 101 PHE A O 1
ATOM 750 N N . ASN A 1 102 ? 0.991 11.992 12.102 1 95.94 102 ASN A N 1
ATOM 751 C CA . ASN A 1 102 ? 1.234 10.883 13.016 1 95.94 102 ASN A CA 1
ATOM 752 C C . ASN A 1 102 ? 0.292 10.922 14.211 1 95.94 102 ASN A C 1
ATOM 754 O O . ASN A 1 102 ? 0.532 11.656 15.172 1 95.94 102 ASN A O 1
ATOM 758 N N . LEU A 1 103 ? -0.69 10.07 14.141 1 94.25 103 LEU A N 1
ATOM 759 C CA . LEU A 1 103 ? -1.738 10.164 15.148 1 94.25 103 LEU A CA 1
ATOM 760 C C . LEU A 1 103 ? -1.286 9.531 16.469 1 94.25 103 LEU A C 1
ATOM 762 O O . LEU A 1 103 ? -0.447 8.633 16.469 1 94.25 103 LEU A O 1
ATOM 766 N N . GLY A 1 104 ? -1.907 9.922 17.5 1 88.81 104 GLY A N 1
ATOM 767 C CA . GLY A 1 104 ? -1.563 9.422 18.812 1 88.81 104 GLY A CA 1
ATOM 768 C C . GLY A 1 104 ? -0.949 10.484 19.719 1 88.81 104 GLY A C 1
ATOM 769 O O . GLY A 1 104 ? -1.445 11.609 19.781 1 88.81 104 GLY A O 1
ATOM 770 N N . TYR A 1 105 ? 0.126 10.008 20.484 1 82.88 105 TYR A N 1
ATOM 771 C CA . TYR A 1 105 ? 0.727 10.914 21.453 1 82.88 105 TYR A CA 1
ATOM 772 C C . TYR A 1 105 ? 2.197 11.164 21.141 1 82.88 105 TYR A C 1
ATOM 774 O O . TYR A 1 105 ? 2.799 10.422 20.359 1 82.88 105 TYR A O 1
ATOM 782 N N . LEU A 1 106 ? 2.682 12.266 21.734 1 82.5 106 LEU A N 1
ATOM 783 C CA . LEU A 1 106 ? 4.094 12.594 21.594 1 82.5 106 LEU A CA 1
ATOM 784 C C . LEU A 1 106 ? 4.965 11.586 22.344 1 82.5 106 LEU A C 1
ATOM 786 O O . LEU A 1 106 ? 4.812 11.406 23.562 1 82.5 106 LEU A O 1
ATOM 790 N N . PRO A 1 107 ? 5.855 10.93 21.609 1 79.12 107 PRO A N 1
ATOM 791 C CA . PRO A 1 107 ? 6.777 10.047 22.328 1 79.12 107 PRO A CA 1
ATOM 792 C C . PRO A 1 107 ? 7.562 10.773 23.422 1 79.12 107 PRO A C 1
ATOM 794 O O . PRO A 1 107 ? 8.133 11.844 23.172 1 79.12 107 PRO A O 1
ATOM 797 N N . GLY A 1 108 ? 7.586 10.242 24.547 1 78.06 108 GLY A N 1
ATOM 798 C CA . GLY A 1 108 ? 8.289 10.875 25.656 1 78.06 108 GLY A CA 1
ATOM 799 C C . GLY A 1 108 ? 7.473 11.953 26.344 1 78.06 108 GLY A C 1
ATOM 800 O O . GLY A 1 108 ? 7.926 12.555 27.328 1 78.06 108 GLY A O 1
ATOM 801 N N . GLY A 1 109 ? 6.27 12.242 25.766 1 79.38 109 GLY A N 1
ATOM 802 C CA . GLY A 1 109 ? 5.41 13.273 26.328 1 79.38 109 GLY A CA 1
ATOM 803 C C . GLY A 1 109 ? 4.258 12.719 27.141 1 79.38 109 GLY A C 1
ATOM 804 O O . GLY A 1 109 ? 4.305 11.57 27.594 1 79.38 109 GLY A O 1
ATOM 805 N N . ASP A 1 110 ? 3.369 13.625 27.438 1 81 110 ASP A N 1
ATOM 806 C CA . ASP A 1 110 ? 2.174 13.242 28.188 1 81 110 ASP A CA 1
ATOM 807 C C . ASP A 1 110 ? 1.26 12.359 27.328 1 81 110 ASP A C 1
ATOM 809 O O . ASP A 1 110 ? 0.676 12.828 26.344 1 81 110 ASP A O 1
ATOM 813 N N . LYS A 1 111 ? 1.096 11.234 27.734 1 78.88 111 LYS A N 1
ATOM 814 C CA . LYS A 1 111 ? 0.328 10.258 26.969 1 78.88 111 LYS A CA 1
ATOM 815 C C . LYS A 1 111 ? -1.154 10.617 26.938 1 78.88 111 LYS A C 1
ATOM 817 O O . LYS A 1 111 ? -1.918 10.078 26.141 1 78.88 111 LYS A O 1
ATOM 822 N N . GLN A 1 112 ? -1.557 11.461 27.75 1 80.06 112 GLN A N 1
ATOM 823 C CA . GLN A 1 112 ? -2.953 11.875 27.828 1 80.06 112 GLN A CA 1
ATOM 824 C C . GLN A 1 112 ? -3.273 12.922 26.766 1 80.06 112 GLN A C 1
ATOM 826 O O . GLN A 1 112 ? -4.445 13.188 26.484 1 80.06 112 GLN A O 1
ATOM 831 N N . ILE A 1 113 ? -2.242 13.57 26.297 1 81.81 113 ILE A N 1
ATOM 832 C CA . ILE A 1 113 ? -2.416 14.539 25.219 1 81.81 113 ILE A CA 1
ATOM 833 C C . ILE A 1 113 ? -2.262 13.844 23.875 1 81.81 113 ILE A C 1
ATOM 835 O O . ILE A 1 113 ? -1.156 13.461 23.484 1 81.81 113 ILE A O 1
ATOM 839 N N . THR A 1 114 ? -3.365 13.641 23.234 1 84.81 114 THR A N 1
ATOM 840 C CA . THR A 1 114 ? -3.398 12.898 21.984 1 84.81 114 THR A CA 1
ATOM 841 C C . THR A 1 114 ? -4.223 13.648 20.938 1 84.81 114 THR A C 1
ATOM 843 O O . THR A 1 114 ? -4.938 14.602 21.266 1 84.81 114 THR A O 1
ATOM 846 N N . THR A 1 115 ? -3.961 13.352 19.719 1 87.81 115 THR A N 1
ATOM 847 C CA . THR A 1 115 ? -4.895 13.781 18.688 1 87.81 115 THR A CA 1
ATOM 848 C C . THR A 1 115 ? -6.273 13.172 18.906 1 87.81 115 THR A C 1
ATOM 850 O O . THR A 1 115 ? -6.406 12.164 19.609 1 87.81 115 THR A O 1
ATOM 853 N N . THR A 1 116 ? -7.285 13.875 18.391 1 90.44 116 THR A N 1
ATOM 854 C CA . THR A 1 116 ? -8.641 13.344 18.453 1 90.44 116 THR A CA 1
ATOM 855 C C . THR A 1 116 ? -9.211 13.125 17.062 1 90.44 116 THR A C 1
ATOM 857 O O . THR A 1 116 ? -8.844 13.82 16.109 1 90.44 116 THR A O 1
ATOM 860 N N . GLY A 1 117 ? -10.141 12.18 17.031 1 94.06 117 GLY A N 1
ATOM 861 C CA . GLY A 1 117 ? -10.789 11.914 15.75 1 94.06 117 GLY A CA 1
ATOM 862 C C . GLY A 1 117 ? -11.414 13.141 15.133 1 94.06 117 GLY A C 1
ATOM 863 O O . GLY A 1 117 ? -11.258 13.391 13.938 1 94.06 117 GLY A O 1
ATOM 864 N N . ASN A 1 118 ? -12.078 13.969 15.922 1 95.88 118 ASN A N 1
ATOM 865 C CA . ASN A 1 118 ? -12.758 15.156 15.422 1 95.88 118 ASN A CA 1
ATOM 866 C C . ASN A 1 118 ? -11.766 16.188 14.891 1 95.88 118 ASN A C 1
ATOM 868 O O . ASN A 1 118 ? -11.977 16.766 13.82 1 95.88 118 ASN A O 1
ATOM 872 N N . SER A 1 119 ? -10.734 16.438 15.656 1 96.19 119 SER A N 1
ATOM 873 C CA . SER A 1 119 ? -9.742 17.406 15.203 1 96.19 119 SER A CA 1
ATOM 874 C C . SER A 1 119 ? -9.055 16.938 13.922 1 96.19 119 SER A C 1
ATOM 876 O O . SER A 1 119 ? -8.797 17.75 13.023 1 96.19 119 SER A O 1
ATOM 878 N N . THR A 1 120 ? -8.758 15.617 13.859 1 97.25 120 THR A N 1
ATOM 879 C CA . THR A 1 120 ? -8.125 15.055 12.672 1 97.25 120 THR A CA 1
ATOM 880 C C . THR A 1 12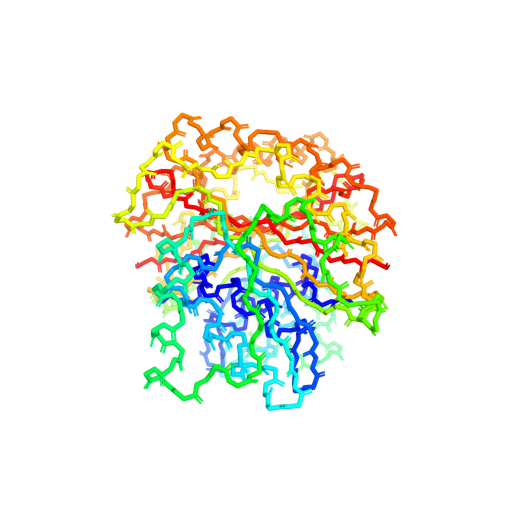0 ? -9.039 15.188 11.453 1 97.25 120 THR A C 1
ATOM 882 O O . THR A 1 120 ? -8.602 15.633 10.391 1 97.25 120 THR A O 1
ATOM 885 N N . ILE A 1 121 ? -10.305 14.859 11.633 1 98.31 121 ILE A N 1
ATOM 886 C CA . ILE A 1 121 ? -11.281 14.938 10.547 1 98.31 121 ILE A CA 1
ATOM 887 C C . ILE A 1 121 ? -11.414 16.375 10.062 1 98.31 121 ILE A C 1
ATOM 889 O O . ILE A 1 121 ? -11.414 16.641 8.859 1 98.31 121 ILE A O 1
ATOM 893 N N . ASP A 1 122 ? -11.484 17.297 10.984 1 98.19 122 ASP A N 1
ATOM 894 C CA . ASP A 1 122 ? -11.578 18.719 10.641 1 98.19 122 ASP A CA 1
ATOM 895 C C . ASP A 1 122 ? -10.375 19.156 9.82 1 98.19 122 ASP A C 1
ATOM 897 O O . ASP A 1 122 ? -10.523 19.859 8.82 1 98.19 122 ASP A O 1
ATOM 901 N N . ALA A 1 123 ? -9.234 18.781 10.266 1 98.5 123 ALA A N 1
ATOM 902 C CA . ALA A 1 123 ? -8.008 19.141 9.555 1 98.5 123 ALA A CA 1
ATOM 903 C C . ALA A 1 123 ? -7.992 18.547 8.148 1 98.5 123 ALA A C 1
ATOM 905 O O . ALA A 1 123 ? -7.602 19.219 7.191 1 98.5 123 ALA A O 1
ATOM 906 N N . VAL A 1 124 ? -8.383 17.312 7.992 1 98.69 124 VAL A N 1
ATOM 907 C CA . VAL A 1 124 ? -8.398 16.641 6.695 1 98.69 124 VAL A CA 1
ATOM 908 C C . VAL A 1 124 ? -9.344 17.375 5.75 1 98.69 124 VAL A C 1
ATOM 910 O O . VAL A 1 124 ? -9.008 17.625 4.59 1 98.69 124 VAL A O 1
ATOM 913 N N . LYS A 1 125 ? -10.516 17.75 6.258 1 98.56 125 LYS A N 1
ATOM 914 C CA . LYS A 1 125 ? -11.469 18.5 5.445 1 98.56 125 LYS A CA 1
ATOM 915 C C . LYS A 1 125 ? -10.859 19.812 4.953 1 98.56 125 LYS A C 1
ATOM 917 O O . LYS A 1 125 ? -10.969 20.156 3.773 1 98.56 125 LYS A O 1
ATOM 922 N N . GLN A 1 126 ? -10.281 20.516 5.844 1 98.62 126 GLN A N 1
ATOM 923 C CA . GLN A 1 126 ? -9.641 21.781 5.488 1 98.62 126 GLN A CA 1
ATOM 924 C C . GLN A 1 126 ? -8.539 21.578 4.457 1 98.62 126 GLN A C 1
ATOM 926 O O . GLN A 1 126 ? -8.453 22.297 3.469 1 98.62 126 GLN A O 1
ATOM 931 N N . LEU A 1 127 ? -7.711 20.562 4.664 1 98.69 127 LEU A N 1
ATOM 932 C CA . L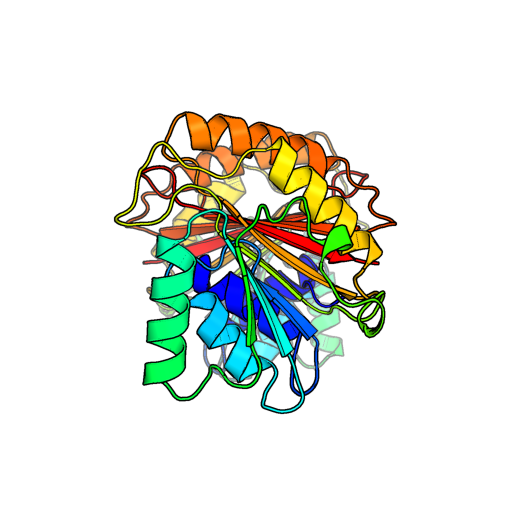EU A 1 127 ? -6.594 20.281 3.766 1 98.69 127 LEU A CA 1
ATOM 933 C C . LEU A 1 127 ? -7.094 19.938 2.367 1 98.69 127 LEU A C 1
ATOM 935 O O . LEU A 1 127 ? -6.527 20.391 1.371 1 98.69 127 LEU A O 1
ATOM 939 N N . LEU A 1 128 ? -8.125 19.156 2.297 1 98.31 128 LEU A N 1
ATOM 940 C CA . LEU A 1 128 ? -8.68 18.797 0.996 1 98.31 128 LEU A CA 1
ATOM 941 C C . LEU A 1 128 ? -9.117 20.031 0.227 1 98.31 128 LEU A C 1
ATOM 943 O O . LEU A 1 128 ? -9.008 20.078 -1.001 1 98.31 128 LEU A O 1
ATOM 947 N N . SER A 1 129 ? -9.547 21.047 0.977 1 97.75 129 SER A N 1
ATOM 948 C CA . SER A 1 129 ? -9.938 22.297 0.345 1 97.75 129 SER A CA 1
ATOM 949 C C . SER A 1 129 ? -8.719 23.109 -0.071 1 97.75 129 SER A C 1
ATOM 951 O O . SER A 1 129 ? -8.742 23.812 -1.091 1 97.75 129 SER A O 1
ATOM 953 N N . TRP A 1 130 ? -7.664 22.984 0.605 1 98.38 130 TRP A N 1
ATOM 954 C CA . TRP A 1 130 ? -6.492 23.828 0.43 1 98.38 130 TRP A CA 1
ATOM 955 C C . TRP A 1 130 ? -5.488 23.188 -0.519 1 98.38 130 TRP A C 1
ATOM 957 O O . TRP A 1 130 ? -4.57 23.859 -1.01 1 98.38 130 TRP A O 1
ATOM 967 N N . MET A 1 131 ? -5.613 21.938 -0.794 1 98.19 131 MET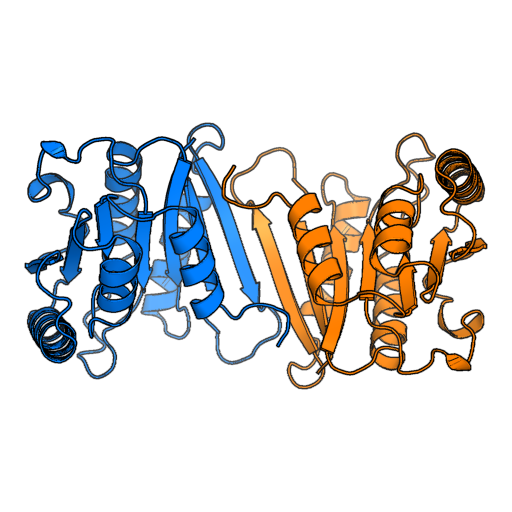 A N 1
ATOM 968 C CA . MET A 1 131 ? -4.641 21.203 -1.6 1 98.19 131 MET A CA 1
ATOM 969 C C . MET A 1 131 ? -4.93 21.359 -3.088 1 98.19 131 MET A C 1
ATOM 971 O O . MET A 1 131 ? -6.082 21.531 -3.486 1 98.19 131 MET A O 1
ATOM 975 N N . LYS A 1 132 ? -3.926 21.328 -3.891 1 97.94 132 LYS A N 1
ATOM 976 C CA . LYS A 1 132 ? -4.125 21.219 -5.332 1 97.94 132 LYS A CA 1
ATOM 977 C C . LYS A 1 132 ? -4.59 19.812 -5.711 1 97.94 132 LYS A C 1
ATOM 979 O O . LYS A 1 132 ? -4.355 18.844 -4.973 1 97.94 132 LYS A O 1
ATOM 984 N N . PRO A 1 133 ? -5.227 19.672 -6.871 1 97.88 133 PRO A N 1
ATOM 985 C CA . PRO A 1 133 ? -5.512 18.312 -7.332 1 97.88 133 PRO A CA 1
ATOM 986 C C . PRO A 1 133 ? -4.262 17.453 -7.414 1 97.88 133 PRO A C 1
ATOM 988 O O . PRO A 1 133 ? -3.209 17.906 -7.855 1 97.88 133 PRO A O 1
ATOM 991 N N . GLY A 1 134 ? -4.398 16.281 -6.906 1 98 134 GLY A N 1
ATOM 992 C CA . GLY A 1 134 ? -3.256 15.375 -6.895 1 98 134 GLY A CA 1
ATOM 993 C C . GLY A 1 134 ? -2.459 15.43 -5.605 1 98 134 GLY A C 1
ATOM 994 O O . GLY A 1 134 ? -1.541 14.633 -5.402 1 98 134 GLY A O 1
ATOM 995 N N . GLY A 1 135 ? -2.803 16.422 -4.723 1 98.69 135 GLY A N 1
ATOM 996 C CA . GLY A 1 135 ? -2.164 16.453 -3.416 1 98.69 135 GLY A CA 1
ATOM 997 C C . GLY A 1 135 ? -2.479 15.242 -2.566 1 98.69 135 GLY A C 1
ATOM 998 O O . GLY A 1 135 ? -3.531 14.617 -2.727 1 98.69 135 GLY A O 1
ATOM 999 N N . ILE A 1 136 ? -1.558 14.906 -1.63 1 98.94 136 ILE A N 1
ATOM 1000 C CA . ILE A 1 136 ? -1.726 13.695 -0.839 1 98.94 136 ILE A CA 1
ATOM 1001 C C . ILE A 1 136 ? -1.646 14.031 0.648 1 98.94 136 ILE A C 1
ATOM 1003 O O . ILE A 1 136 ? -0.768 14.781 1.074 1 98.94 136 ILE A O 1
ATOM 1007 N N . ILE A 1 137 ? -2.615 13.531 1.404 1 98.94 137 ILE A N 1
ATOM 1008 C CA . ILE A 1 137 ? -2.6 13.539 2.863 1 98.94 137 ILE A CA 1
ATOM 1009 C C . ILE A 1 137 ? -2.281 12.141 3.383 1 98.94 137 ILE A C 1
ATOM 1011 O O . ILE A 1 137 ? -2.947 11.172 3.016 1 98.94 137 ILE A O 1
ATOM 1015 N N . VAL A 1 138 ? -1.27 12.023 4.203 1 98.94 138 VAL A N 1
ATOM 1016 C CA . VAL A 1 138 ? -0.901 10.734 4.777 1 98.94 138 VAL A CA 1
ATOM 1017 C C . VAL A 1 138 ? -1.193 10.742 6.277 1 98.94 138 VAL A C 1
ATOM 1019 O O . VAL A 1 138 ? -0.686 11.586 7.016 1 98.94 138 VAL A O 1
ATOM 1022 N N . LEU A 1 139 ? -1.992 9.812 6.738 1 98.69 139 LEU A N 1
ATOM 1023 C CA . LEU A 1 139 ? -2.246 9.562 8.156 1 98.69 139 LEU A CA 1
ATOM 1024 C C . LEU A 1 139 ? -1.57 8.273 8.609 1 98.69 139 LEU A C 1
ATOM 1026 O O . LEU A 1 139 ? -1.86 7.199 8.078 1 98.69 139 LEU A O 1
ATOM 1030 N N . VAL A 1 140 ? -0.625 8.406 9.516 1 97.88 140 VAL A N 1
ATOM 1031 C CA . VAL A 1 140 ? -0.1 7.23 10.203 1 97.88 140 VAL A CA 1
ATOM 1032 C C . VAL A 1 140 ? -0.898 6.973 11.477 1 97.88 140 VAL A C 1
ATOM 1034 O O . VAL A 1 140 ? -0.881 7.789 12.398 1 97.88 140 VAL A O 1
ATOM 1037 N N . ILE A 1 141 ? -1.553 5.848 11.555 1 96.31 141 ILE A N 1
ATOM 1038 C CA . ILE A 1 141 ? -2.521 5.582 12.617 1 96.31 141 ILE A CA 1
ATOM 1039 C C . ILE A 1 141 ? -1.995 4.48 13.531 1 96.31 141 ILE A C 1
ATOM 1041 O O . ILE A 1 141 ? -1.658 3.387 13.07 1 96.31 141 ILE A O 1
ATOM 1045 N N . TYR A 1 142 ? -1.937 4.832 14.758 1 91.19 142 TYR A N 1
ATOM 1046 C CA . TYR A 1 142 ? -1.595 3.889 15.812 1 91.19 142 TYR A CA 1
ATOM 1047 C C . TYR A 1 142 ? -2.836 3.467 16.594 1 91.19 142 TYR A C 1
ATOM 1049 O O . TYR A 1 142 ? -3.674 4.305 16.938 1 91.19 142 TYR A O 1
ATOM 1057 N N . HIS A 1 143 ? -3.01 2.191 16.828 1 86.44 143 HIS A N 1
ATOM 1058 C CA . HIS A 1 143 ? -4.242 1.764 17.484 1 86.44 143 HIS A CA 1
ATOM 1059 C C . HIS A 1 143 ? -3.959 0.774 18.609 1 86.44 143 HIS A C 1
ATOM 1061 O O . HIS A 1 143 ? -4.766 -0.118 18.875 1 86.44 143 HIS A O 1
ATOM 1067 N N . GLY A 1 144 ? -2.879 0.989 19.219 1 80.38 144 GLY A N 1
ATOM 1068 C CA . GLY A 1 144 ? -2.445 0.106 20.281 1 80.38 144 GLY A CA 1
ATOM 1069 C C . GLY A 1 144 ? -3.119 0.401 21.609 1 80.38 144 GLY A C 1
ATOM 1070 O O . GLY A 1 144 ? -3.139 -0.448 22.5 1 80.38 144 GLY A O 1
ATOM 1071 N N . HIS A 1 145 ? -3.611 1.63 21.844 1 80.06 145 HIS A N 1
ATOM 1072 C CA . HIS A 1 145 ? -4.27 1.994 23.094 1 80.06 145 HIS A CA 1
ATOM 1073 C C . HIS A 1 145 ? -5.719 2.412 22.844 1 80.06 145 HIS A C 1
ATOM 1075 O O . HIS A 1 145 ? -6.125 2.621 21.703 1 80.06 145 HIS A O 1
ATOM 1081 N N . GLU A 1 146 ? -6.453 2.494 23.906 1 77.81 146 GLU A N 1
ATOM 1082 C CA . GLU A 1 146 ? -7.895 2.711 23.812 1 77.81 146 GLU A CA 1
ATOM 1083 C C . GLU A 1 146 ? -8.211 3.998 23.062 1 77.81 146 GLU A C 1
ATOM 1085 O O . GLU A 1 146 ? -9.078 4.012 22.188 1 77.81 146 GLU A O 1
ATOM 1090 N N . GLN A 1 147 ? -7.547 5.086 23.422 1 77.94 147 GLN A N 1
ATOM 1091 C CA . GLN A 1 147 ? -7.77 6.355 22.734 1 77.94 147 GLN A CA 1
ATOM 1092 C C . GLN A 1 147 ? -7.449 6.246 21.25 1 77.94 147 GLN A C 1
ATOM 1094 O O . GLN A 1 147 ? -8.133 6.84 20.422 1 77.94 147 GLN A O 1
ATOM 1099 N N . GLY A 1 148 ? -6.426 5.52 21.031 1 81.44 148 GLY A N 1
ATOM 1100 C CA . GLY A 1 148 ? -6.047 5.281 19.656 1 81.44 148 GLY A CA 1
ATOM 1101 C C . GLY A 1 148 ? -7.102 4.52 18.875 1 81.44 148 GLY A C 1
ATOM 1102 O O . GLY A 1 148 ? -7.355 4.824 17.703 1 81.44 148 GLY A O 1
ATOM 1103 N N . LYS A 1 149 ? -7.727 3.648 19.547 1 86.38 149 LYS A N 1
ATOM 1104 C CA . LYS A 1 149 ? -8.758 2.848 18.906 1 86.38 149 LYS A CA 1
ATOM 1105 C C . LYS A 1 149 ? -9.984 3.699 18.562 1 86.38 149 LYS A C 1
ATOM 1107 O O . LYS A 1 149 ? -10.547 3.578 17.469 1 86.38 149 LYS A O 1
ATOM 1112 N N . THR A 1 150 ? -10.398 4.539 19.453 1 87.12 150 THR A N 1
ATOM 1113 C CA . THR A 1 150 ? -11.539 5.418 19.25 1 87.12 150 THR A CA 1
ATOM 1114 C C . THR A 1 150 ? -11.273 6.383 18.094 1 87.12 150 THR A C 1
ATOM 1116 O O . THR A 1 150 ? -12.125 6.57 17.219 1 87.12 150 THR A O 1
ATOM 1119 N N . GLU A 1 151 ? -10.125 7.008 18.125 1 89.56 151 GLU A N 1
ATOM 1120 C CA . GLU A 1 151 ? -9.727 7.914 17.062 1 89.56 151 GLU A CA 1
ATOM 1121 C C . GLU A 1 151 ? -9.703 7.199 15.711 1 89.56 151 GLU A C 1
ATOM 1123 O O . GLU A 1 151 ? -10.211 7.715 14.719 1 89.56 151 GLU A O 1
ATOM 1128 N N . LYS A 1 152 ? -9.078 6.059 15.805 1 92.44 152 LYS A N 1
ATOM 1129 C CA . LYS A 1 152 ? -8.992 5.246 14.594 1 92.44 152 LYS A CA 1
ATOM 1130 C C . LYS A 1 152 ? -10.375 4.992 14.008 1 92.44 152 LYS A C 1
ATOM 1132 O O . LYS A 1 152 ? -10.602 5.199 12.812 1 92.44 152 LYS A O 1
ATOM 1137 N N . ASP A 1 153 ? -11.344 4.586 14.828 1 95.19 153 ASP A N 1
ATOM 1138 C CA . ASP A 1 153 ? -12.672 4.23 14.344 1 95.19 153 ASP A CA 1
ATOM 1139 C C . ASP A 1 153 ? -13.367 5.438 13.719 1 95.19 153 ASP A C 1
ATOM 1141 O O . ASP A 1 153 ? -13.992 5.32 12.664 1 95.19 153 ASP A O 1
ATOM 1145 N N . LYS A 1 154 ? -13.25 6.598 14.336 1 95.44 154 LYS A N 1
ATOM 1146 C CA . LYS A 1 154 ? -13.867 7.816 13.82 1 95.44 154 LYS A CA 1
ATOM 1147 C C . LYS A 1 154 ? -13.242 8.219 12.484 1 95.44 154 LYS A C 1
ATOM 1149 O O . LYS A 1 154 ? -13.953 8.508 11.523 1 95.44 154 LYS A O 1
ATOM 1154 N N . VAL A 1 155 ? -11.953 8.203 12.445 1 97.56 155 VAL A N 1
ATOM 1155 C CA . VAL A 1 155 ? -11.227 8.609 11.25 1 97.56 155 VAL A CA 1
ATOM 1156 C C . VAL A 1 155 ? -11.508 7.633 10.109 1 97.56 155 VAL A C 1
ATOM 1158 O O . VAL A 1 155 ? -11.781 8.047 8.977 1 97.56 155 VAL A O 1
ATOM 1161 N N . MET A 1 156 ? -11.531 6.332 10.453 1 97.81 156 MET A N 1
ATOM 1162 C CA . MET A 1 156 ? -11.773 5.312 9.438 1 97.81 156 MET A CA 1
ATOM 1163 C C . MET A 1 156 ? -13.18 5.441 8.859 1 97.81 156 MET A C 1
ATOM 1165 O O . MET A 1 156 ? -13.375 5.316 7.652 1 97.81 156 MET A O 1
ATOM 1169 N N . SER A 1 157 ? -14.148 5.656 9.703 1 98 157 SER A N 1
ATOM 1170 C CA . SER A 1 157 ? -15.523 5.852 9.25 1 98 157 SER A CA 1
ATOM 1171 C C . SER A 1 157 ? -15.633 7.043 8.305 1 98 157 SER A C 1
ATOM 1173 O O . SER A 1 157 ? -16.25 6.949 7.246 1 98 157 SER A O 1
ATOM 1175 N N . PHE A 1 158 ? -15 8.109 8.68 1 98.44 158 PHE A N 1
ATOM 1176 C CA . PHE A 1 158 ? -15.055 9.328 7.891 1 98.44 158 PHE A CA 1
ATOM 1177 C C . PHE A 1 158 ? -14.383 9.125 6.535 1 98.44 158 PHE A C 1
ATOM 1179 O O . PHE A 1 158 ? -14.992 9.383 5.492 1 98.44 158 PHE A O 1
ATOM 1186 N N . VAL A 1 159 ? -13.141 8.578 6.504 1 98.5 159 VAL A N 1
ATOM 1187 C CA . VAL A 1 159 ? -12.359 8.547 5.273 1 98.5 159 VAL A CA 1
ATOM 1188 C C . VAL A 1 159 ? -12.961 7.527 4.301 1 98.5 159 VAL A C 1
ATOM 1190 O O . VAL A 1 159 ? -12.867 7.699 3.084 1 98.5 159 VAL A O 1
ATOM 1193 N N . SER A 1 160 ? -13.578 6.445 4.82 1 98.12 160 SER A N 1
ATOM 1194 C CA . SER A 1 160 ? -14.188 5.434 3.967 1 98.12 160 SER A CA 1
ATOM 1195 C C . SER A 1 160 ? -15.43 5.98 3.258 1 98.12 160 SER A C 1
ATOM 1197 O O . SER A 1 160 ? -15.891 5.398 2.277 1 98.12 160 SER A O 1
ATOM 1199 N N . GLU A 1 161 ? -15.938 7.121 3.715 1 97.81 161 GLU A N 1
ATOM 1200 C CA . GLU A 1 161 ? -17.172 7.684 3.172 1 97.81 161 GLU A CA 1
ATOM 1201 C C . GLU A 1 161 ? -16.875 8.867 2.256 1 97.81 161 GLU A C 1
ATOM 1203 O O . GLU A 1 161 ? -17.797 9.43 1.65 1 97.81 161 GLU A O 1
ATOM 1208 N N . ILE A 1 162 ? -15.641 9.266 2.174 1 98.38 162 ILE A N 1
ATOM 1209 C CA . ILE A 1 162 ? -15.281 10.344 1.258 1 98.38 162 ILE A CA 1
ATOM 1210 C C . ILE A 1 162 ? -15.711 9.977 -0.162 1 98.38 162 ILE A C 1
ATOM 1212 O O . ILE A 1 162 ? -15.469 8.852 -0.614 1 98.38 162 ILE A O 1
ATOM 1216 N N . ASP A 1 163 ? -16.344 10.906 -0.862 1 97.75 163 ASP A N 1
ATOM 1217 C CA . ASP A 1 163 ? -16.734 10.695 -2.248 1 97.75 163 ASP A CA 1
ATOM 1218 C C . ASP A 1 163 ? -15.531 10.391 -3.133 1 97.75 163 ASP A C 1
ATOM 1220 O O . ASP A 1 163 ? -14.562 11.156 -3.15 1 97.75 163 ASP A O 1
ATOM 1224 N N . GLN A 1 164 ? -15.594 9.266 -3.799 1 96.81 164 GLN A N 1
ATOM 1225 C CA . GLN A 1 164 ? -14.469 8.828 -4.621 1 96.81 164 GLN A CA 1
ATOM 1226 C C . GLN A 1 164 ? -14.172 9.836 -5.73 1 96.81 164 GLN A C 1
ATOM 1228 O O . GLN A 1 164 ? -13.086 9.836 -6.301 1 96.81 164 GLN A O 1
ATOM 1233 N N . ASN A 1 165 ? -15.094 10.703 -6.078 1 96.88 165 ASN A N 1
ATOM 1234 C CA . ASN A 1 165 ? -14.859 11.758 -7.066 1 96.88 165 ASN A CA 1
ATOM 1235 C C . ASN A 1 165 ? -14.086 12.922 -6.465 1 96.88 165 ASN A C 1
ATOM 1237 O O . ASN A 1 165 ? -13.547 13.758 -7.191 1 96.88 165 ASN A O 1
ATOM 1241 N N . ALA A 1 166 ? -14.094 13.008 -5.152 1 97.81 166 ALA A N 1
ATOM 1242 C CA . ALA A 1 166 ? -13.359 14.07 -4.465 1 97.81 166 ALA A CA 1
ATOM 1243 C C . ALA A 1 166 ? -11.93 13.633 -4.145 1 97.81 166 ALA A C 1
ATOM 1245 O O . ALA A 1 166 ? -11 14.438 -4.223 1 97.81 166 ALA A O 1
ATOM 1246 N N . ALA A 1 167 ? -11.805 12.352 -3.756 1 98.5 167 ALA A N 1
ATOM 1247 C CA . ALA A 1 167 ? -10.484 11.844 -3.393 1 98.5 167 ALA A CA 1
ATOM 1248 C C . ALA A 1 167 ? -10.43 10.32 -3.486 1 98.5 167 ALA A C 1
ATOM 1250 O O . ALA A 1 167 ? -11.469 9.656 -3.418 1 98.5 167 ALA A O 1
ATOM 1251 N N . HIS A 1 168 ? -9.242 9.797 -3.662 1 98.12 168 HIS A N 1
ATOM 1252 C CA . HIS A 1 168 ? -8.945 8.383 -3.467 1 98.12 168 HIS A CA 1
ATOM 1253 C C . HIS A 1 168 ? -8.375 8.125 -2.078 1 98.12 168 HIS A C 1
ATOM 1255 O O . HIS A 1 168 ? -7.52 8.875 -1.606 1 98.12 168 HIS A O 1
ATOM 1261 N N . VAL A 1 169 ? -8.898 7.098 -1.456 1 98.81 169 VAL A N 1
ATOM 1262 C CA . VAL A 1 169 ? -8.422 6.797 -0.114 1 98.81 169 VAL A CA 1
ATOM 1263 C C . VAL A 1 169 ? -7.816 5.391 -0.086 1 98.81 169 VAL A C 1
ATOM 1265 O O . VAL A 1 169 ? -8.523 4.402 -0.298 1 98.81 169 VAL A O 1
ATOM 1268 N N . LEU A 1 170 ? -6.559 5.328 0.225 1 98.75 170 LEU A N 1
ATOM 1269 C CA . LEU A 1 170 ? -5.797 4.086 0.255 1 98.75 170 LEU A CA 1
ATOM 1270 C C . LEU A 1 170 ? -5.477 3.678 1.689 1 98.75 170 LEU A C 1
ATOM 1272 O O . LEU A 1 170 ? -5.062 4.512 2.498 1 98.75 170 LEU A O 1
ATOM 1276 N N . LYS A 1 171 ? -5.742 2.447 2.043 1 98.75 171 LYS A N 1
ATOM 1277 C CA . LYS A 1 171 ? -5.27 1.842 3.283 1 98.75 171 LYS A CA 1
ATOM 1278 C C . LYS A 1 171 ? -4.113 0.882 3.021 1 98.75 171 LYS A C 1
ATOM 1280 O O . LYS A 1 171 ? -4.188 0.045 2.119 1 98.75 171 LYS A O 1
ATOM 1285 N N . TYR A 1 172 ? -2.988 1.03 3.674 1 98.81 172 TYR A N 1
ATOM 1286 C CA . TYR A 1 172 ? -1.768 0.23 3.65 1 98.81 172 TYR A CA 1
ATOM 1287 C C . TYR A 1 172 ? -1.456 -0.329 5.035 1 98.81 172 TYR A C 1
ATOM 1289 O O . TYR A 1 172 ? -1.105 0.42 5.949 1 98.81 172 TYR A O 1
ATOM 1297 N N . GLN A 1 173 ? -1.581 -1.703 5.207 1 98.62 173 GLN A N 1
ATOM 1298 C CA . GLN A 1 173 ? -1.551 -2.266 6.551 1 98.62 173 GLN A CA 1
ATOM 1299 C C . GLN A 1 173 ? -0.953 -3.668 6.547 1 98.62 173 GLN A C 1
ATOM 1301 O O . GLN A 1 173 ? -1.357 -4.52 5.754 1 98.62 173 GLN A O 1
ATOM 1306 N N . PHE A 1 174 ? 0.057 -3.893 7.406 1 98.38 174 PHE A N 1
ATOM 1307 C CA . PHE A 1 174 ? 0.475 -5.262 7.688 1 98.38 174 PHE A CA 1
ATOM 1308 C C . PHE A 1 174 ? -0.525 -5.957 8.602 1 98.38 174 PHE A C 1
ATOM 1310 O O . PHE A 1 174 ? -0.754 -5.516 9.727 1 98.38 174 PHE A O 1
ATOM 1317 N N . ILE A 1 175 ? -1.038 -7.109 8.18 1 98.12 175 ILE A N 1
ATOM 1318 C CA . ILE A 1 175 ? -2.266 -7.578 8.812 1 98.12 175 ILE A CA 1
ATOM 1319 C C . ILE A 1 175 ? -1.969 -8.805 9.672 1 98.12 175 ILE A C 1
ATOM 1321 O O . ILE A 1 175 ? -2.865 -9.352 10.32 1 98.12 175 ILE A O 1
ATOM 1325 N N . ASN A 1 176 ? -0.717 -9.281 9.656 1 98.12 176 ASN A N 1
ATOM 1326 C CA . ASN A 1 176 ? -0.406 -10.469 10.445 1 98.12 176 ASN A CA 1
ATOM 1327 C C . ASN A 1 176 ? 0.576 -10.148 11.57 1 98.12 176 ASN A C 1
ATOM 1329 O O . ASN A 1 176 ? 1.196 -11.047 12.133 1 98.12 176 ASN A O 1
ATOM 1333 N N . GLN A 1 177 ? 0.816 -8.867 11.797 1 95.19 177 GLN A N 1
ATOM 1334 C CA . GLN A 1 177 ? 1.765 -8.461 12.828 1 95.19 177 GLN A CA 1
ATOM 1335 C C . GLN A 1 177 ? 1.08 -8.328 14.18 1 95.19 177 GLN A C 1
ATOM 1337 O O . GLN A 1 177 ? -0.061 -7.871 14.266 1 95.19 177 GLN A O 1
ATOM 1342 N N . LYS A 1 178 ? 1.797 -8.664 15.172 1 92 178 LYS A N 1
ATOM 1343 C CA . LYS A 1 178 ? 1.278 -8.602 16.531 1 92 178 LYS A CA 1
ATOM 1344 C C . LYS A 1 178 ? 1.438 -7.207 17.125 1 92 178 LYS A C 1
ATOM 1346 O O . LYS A 1 178 ? 2.129 -6.363 16.547 1 92 178 LYS A O 1
ATOM 1351 N N . ASN A 1 179 ? 0.691 -6.883 18.219 1 90.44 179 ASN A N 1
ATOM 1352 C CA . ASN A 1 179 ? 0.829 -5.707 19.078 1 90.44 179 ASN A CA 1
ATOM 1353 C C . ASN A 1 179 ? 0.294 -4.453 18.391 1 90.44 179 ASN A C 1
ATOM 1355 O O . ASN A 1 179 ? 0.891 -3.381 18.5 1 90.44 179 ASN A O 1
ATOM 1359 N N . SER A 1 180 ? -0.694 -4.59 17.547 1 88.5 180 SER A N 1
ATOM 1360 C CA . SER A 1 180 ? -1.438 -3.482 16.953 1 88.5 180 SER A CA 1
ATOM 1361 C C . SER A 1 180 ? -0.511 -2.539 16.188 1 88.5 180 SER A C 1
ATOM 1363 O O . SER A 1 180 ? -0.454 -1.344 16.484 1 88.5 180 SER A O 1
ATOM 1365 N N . PRO A 1 181 ? 0.193 -3.088 15.258 1 92.12 181 PRO A N 1
ATOM 1366 C CA . PRO A 1 181 ? 1.083 -2.227 14.477 1 92.12 181 PRO A CA 1
ATOM 1367 C C . PRO A 1 181 ? 0.339 -1.095 13.773 1 92.12 181 PRO A C 1
ATOM 1369 O O . PRO A 1 181 ? -0.848 -1.23 13.461 1 92.12 181 PRO A O 1
ATOM 1372 N N . PRO A 1 182 ? 1.06 0.014 13.57 1 95.81 182 PRO A N 1
ATOM 1373 C CA . PRO A 1 182 ? 0.406 1.123 12.867 1 95.81 182 PRO A CA 1
ATOM 1374 C C . PRO A 1 182 ? 0.105 0.803 11.406 1 95.81 182 PRO A C 1
ATOM 1376 O O . PRO A 1 182 ? 0.648 -0.158 10.859 1 95.81 182 PRO A O 1
ATOM 1379 N N . PHE A 1 183 ? -0.761 1.535 10.812 1 97.88 183 PHE A N 1
ATOM 1380 C CA . PHE A 1 183 ? -1.029 1.456 9.383 1 97.88 183 PHE A CA 1
ATOM 1381 C C . PHE A 1 183 ? -1.238 2.846 8.797 1 97.88 183 PHE A C 1
ATOM 1383 O O . PHE A 1 183 ? -1.282 3.836 9.523 1 97.88 183 PHE A O 1
ATOM 1390 N N . ILE A 1 184 ? -1.331 2.93 7.465 1 98.44 184 ILE A N 1
ATOM 1391 C CA . ILE A 1 184 ? -1.41 4.199 6.754 1 98.44 184 ILE A CA 1
ATOM 1392 C C . ILE A 1 184 ? -2.775 4.336 6.086 1 98.44 184 ILE A C 1
ATOM 1394 O O . ILE A 1 184 ? -3.287 3.375 5.504 1 98.44 184 ILE A O 1
ATOM 1398 N N . ILE A 1 185 ? -3.299 5.508 6.219 1 98.81 185 ILE A N 1
ATOM 1399 C CA . ILE A 1 185 ? -4.344 5.992 5.316 1 98.81 185 ILE A CA 1
ATOM 1400 C C . ILE A 1 185 ? -3.793 7.121 4.449 1 98.81 185 ILE A C 1
ATOM 1402 O O . ILE A 1 185 ? -3.301 8.125 4.969 1 98.81 185 ILE A O 1
ATOM 1406 N N . ALA A 1 186 ? -3.824 6.977 3.18 1 98.88 186 ALA A N 1
ATOM 1407 C CA . ALA A 1 186 ? -3.41 8.016 2.244 1 98.88 186 ALA A CA 1
ATOM 1408 C C . ALA A 1 186 ? -4.602 8.539 1.439 1 98.88 186 ALA A C 1
ATOM 1410 O O . ALA A 1 186 ? -5.344 7.754 0.847 1 98.88 186 ALA A O 1
ATOM 1411 N N . ILE A 1 187 ? -4.801 9.812 1.435 1 98.88 187 ILE A N 1
ATOM 1412 C CA . ILE A 1 187 ? -5.895 10.477 0.727 1 98.88 187 ILE A CA 1
ATOM 1413 C C . ILE A 1 187 ? -5.332 11.32 -0.414 1 98.88 187 ILE A C 1
ATOM 1415 O O . ILE A 1 187 ? -4.562 12.258 -0.181 1 98.88 187 ILE A O 1
ATOM 1419 N N . GLU A 1 188 ? -5.652 11.023 -1.611 1 98.81 188 GLU A N 1
ATOM 1420 C CA . GLU A 1 188 ? -5.246 11.812 -2.77 1 98.81 188 GLU A CA 1
ATOM 1421 C C . GLU A 1 188 ? -6.422 12.602 -3.334 1 98.81 188 GLU A C 1
ATOM 1423 O O . GLU A 1 188 ? -7.41 12.023 -3.789 1 98.81 188 GLU A O 1
ATOM 1428 N N . LYS A 1 189 ? -6.27 13.836 -3.33 1 98.5 189 LYS A N 1
ATOM 1429 C CA . LYS A 1 189 ? -7.324 14.703 -3.854 1 98.5 189 LYS A CA 1
ATOM 1430 C C . LYS A 1 189 ? -7.449 14.555 -5.367 1 98.5 189 LYS A C 1
ATOM 1432 O O . LYS A 1 189 ? -6.445 14.5 -6.078 1 98.5 189 LYS A O 1
ATOM 1437 N N . ARG A 1 190 ? -8.711 14.523 -5.824 1 96.5 190 ARG A N 1
ATOM 1438 C CA . ARG A 1 190 ? -8.977 14.492 -7.258 1 96.5 190 ARG A CA 1
ATOM 1439 C C . ARG A 1 190 ? -9.156 15.906 -7.812 1 96.5 190 ARG A C 1
ATOM 1441 O O . ARG A 1 190 ? -9.578 16.812 -7.09 1 96.5 190 ARG A O 1
ATOM 1448 N N . MET B 1 1 ? -2.812 9.414 -11.367 1 82.12 1 MET B N 1
ATOM 1449 C CA . MET B 1 1 ? -2.865 9.289 -9.914 1 82.12 1 MET B CA 1
ATOM 1450 C C . MET B 1 1 ? -1.472 9.062 -9.336 1 82.12 1 MET B C 1
ATOM 1452 O O . MET B 1 1 ? -0.664 8.344 -9.922 1 82.12 1 MET B O 1
ATOM 1456 N N . LYS B 1 2 ? -1.149 9.742 -8.328 1 92.12 2 LYS B N 1
ATOM 1457 C CA . LYS B 1 2 ? 0.123 9.539 -7.641 1 92.12 2 LYS B CA 1
ATOM 1458 C C . LYS B 1 2 ? 0.105 8.258 -6.812 1 92.12 2 LYS B C 1
ATOM 1460 O O . LYS B 1 2 ? 1.119 7.566 -6.711 1 92.12 2 LYS B O 1
ATOM 1465 N N . LEU B 1 3 ? -1.085 7.953 -6.215 1 96.88 3 LEU B N 1
ATOM 1466 C CA . LEU B 1 3 ? -1.258 6.648 -5.578 1 96.88 3 LEU B CA 1
ATOM 1467 C C . LEU B 1 3 ? -1.38 5.547 -6.625 1 96.88 3 LEU B C 1
ATOM 1469 O O . LEU B 1 3 ? -2.205 5.637 -7.539 1 96.88 3 LEU B O 1
ATOM 1473 N N . SER B 1 4 ? -0.577 4.504 -6.492 1 97.25 4 SER B N 1
ATOM 1474 C CA . SER B 1 4 ? -0.63 3.412 -7.461 1 97.25 4 SER B CA 1
ATOM 1475 C C . SER B 1 4 ? -1.935 2.631 -7.344 1 97.25 4 SER B C 1
ATOM 1477 O O . SER B 1 4 ? -2.344 2.262 -6.238 1 97.25 4 SER B O 1
ATOM 1479 N N . GLY B 1 5 ? -2.572 2.443 -8.5 1 97.19 5 GLY B N 1
ATOM 1480 C CA . GLY B 1 5 ? -3.707 1.533 -8.508 1 97.19 5 GLY B CA 1
ATOM 1481 C C . GLY B 1 5 ? -3.338 0.116 -8.117 1 97.19 5 GLY B C 1
ATOM 1482 O O . GLY B 1 5 ? -2.156 -0.206 -7.973 1 97.19 5 GLY B O 1
ATOM 1483 N N . VAL B 1 6 ? -4.301 -0.688 -7.977 1 97.31 6 VAL B N 1
ATOM 1484 C CA . VAL B 1 6 ? -4.113 -2.041 -7.461 1 97.31 6 VAL B CA 1
ATOM 1485 C C . VAL B 1 6 ? -3.215 -2.836 -8.406 1 97.31 6 VAL B C 1
ATOM 1487 O O . VAL B 1 6 ? -2.229 -3.436 -7.973 1 97.31 6 VAL B O 1
ATOM 1490 N N . LEU B 1 7 ? -3.496 -2.85 -9.695 1 96.56 7 LEU B N 1
ATOM 1491 C CA . LEU B 1 7 ? -2.74 -3.66 -10.648 1 96.56 7 LEU B CA 1
ATOM 1492 C C . LEU B 1 7 ? -1.335 -3.1 -10.844 1 96.56 7 LEU B C 1
ATOM 1494 O O . LEU B 1 7 ? -0.352 -3.842 -10.789 1 96.56 7 LEU B O 1
ATOM 1498 N N . PRO B 1 8 ? -1.186 -1.812 -11.031 1 97.62 8 PRO B N 1
ATOM 1499 C CA . PRO B 1 8 ? 0.164 -1.247 -11.102 1 97.62 8 PRO B CA 1
ATOM 1500 C C . PRO B 1 8 ? 0.984 -1.522 -9.844 1 97.62 8 PRO B C 1
ATOM 1502 O O . PRO B 1 8 ? 2.184 -1.8 -9.93 1 97.62 8 PRO B O 1
ATOM 1505 N N . PHE B 1 9 ? 0.343 -1.453 -8.727 1 98.38 9 PHE B N 1
ATOM 1506 C CA . PHE B 1 9 ? 1.073 -1.708 -7.492 1 98.38 9 PHE B CA 1
ATOM 1507 C C . PHE B 1 9 ? 1.524 -3.162 -7.422 1 98.38 9 PHE B C 1
ATOM 1509 O O . PHE B 1 9 ? 2.633 -3.451 -6.965 1 98.38 9 PHE B O 1
ATOM 1516 N N . ALA B 1 10 ? 0.708 -4.098 -7.824 1 98.25 10 ALA B N 1
ATOM 1517 C CA . ALA B 1 10 ? 1.092 -5.504 -7.898 1 98.25 10 ALA B CA 1
ATOM 1518 C C . ALA B 1 10 ? 2.361 -5.684 -8.727 1 98.25 10 ALA B C 1
ATOM 1520 O O . ALA B 1 10 ? 3.287 -6.387 -8.312 1 98.25 10 ALA B O 1
ATOM 1521 N N . ARG B 1 11 ? 2.4 -5.035 -9.828 1 98.12 11 ARG B N 1
ATOM 1522 C CA . ARG B 1 11 ? 3.555 -5.145 -10.719 1 98.12 11 ARG B CA 1
ATOM 1523 C C . ARG B 1 11 ? 4.793 -4.523 -10.078 1 98.12 11 ARG B C 1
ATOM 1525 O O . ARG B 1 11 ? 5.906 -5.031 -10.25 1 98.12 11 ARG B O 1
ATOM 1532 N N . GLU B 1 12 ? 4.566 -3.418 -9.383 1 98.25 12 GLU B N 1
ATOM 1533 C CA . GLU B 1 12 ? 5.676 -2.793 -8.664 1 98.25 12 GLU B CA 1
ATOM 1534 C C . GLU B 1 12 ? 6.277 -3.748 -7.637 1 98.25 12 GLU B C 1
ATOM 1536 O O . GLU B 1 12 ? 7.5 -3.844 -7.508 1 98.25 12 GLU B O 1
ATOM 1541 N N . LEU B 1 13 ? 5.43 -4.434 -6.922 1 98.62 13 LEU B N 1
ATOM 1542 C CA . LEU B 1 13 ? 5.902 -5.367 -5.906 1 98.62 13 LEU B CA 1
ATOM 1543 C C . LEU B 1 13 ? 6.656 -6.527 -6.547 1 98.62 13 LEU B C 1
ATOM 1545 O O . LEU B 1 13 ? 7.703 -6.941 -6.047 1 98.62 13 LEU B O 1
ATOM 1549 N N . LEU B 1 14 ? 6.129 -7.016 -7.66 1 98.56 14 LEU B N 1
ATOM 1550 C CA . LEU B 1 14 ? 6.789 -8.117 -8.367 1 98.56 14 LEU B CA 1
ATOM 1551 C C . LEU B 1 14 ? 8.141 -7.676 -8.914 1 98.56 14 LEU B C 1
ATOM 1553 O O . LEU B 1 14 ? 9.102 -8.445 -8.891 1 98.56 14 LEU B O 1
ATOM 1557 N N . ALA B 1 15 ? 8.227 -6.461 -9.328 1 98.5 15 ALA B N 1
ATOM 1558 C CA . ALA B 1 15 ? 9.484 -5.93 -9.852 1 98.5 15 ALA B CA 1
ATOM 1559 C C . ALA B 1 15 ? 10.516 -5.75 -8.742 1 98.5 15 ALA B C 1
ATOM 1561 O O . ALA B 1 15 ? 11.719 -5.793 -9 1 98.5 15 ALA B O 1
ATOM 1562 N N . LYS B 1 16 ? 10.047 -5.531 -7.602 1 97.94 16 LYS B N 1
ATOM 1563 C CA . LYS B 1 16 ? 10.945 -5.465 -6.453 1 97.94 16 LYS B CA 1
ATOM 1564 C C . LYS B 1 16 ? 11.445 -6.855 -6.07 1 97.94 16 LYS B C 1
ATOM 1566 O O . LYS B 1 16 ? 12.562 -7.008 -5.578 1 97.94 16 LYS B O 1
ATOM 1571 N N . ALA B 1 17 ? 10.672 -7.859 -6.375 1 97.88 17 ALA B N 1
ATOM 1572 C CA . ALA B 1 17 ? 10.922 -9.211 -5.887 1 97.88 17 ALA B CA 1
ATOM 1573 C C . ALA B 1 17 ? 11.742 -10.016 -6.895 1 97.88 17 ALA B C 1
ATOM 1575 O O . ALA B 1 17 ? 12.445 -10.953 -6.523 1 97.88 17 ALA B O 1
ATOM 1576 N N . ALA B 1 18 ? 11.633 -9.641 -8.156 1 98.38 18 ALA B N 1
ATOM 1577 C CA . ALA B 1 18 ? 12.227 -10.461 -9.211 1 98.38 18 ALA B CA 1
ATOM 1578 C C . ALA B 1 18 ? 12.906 -9.586 -10.266 1 98.38 18 ALA B C 1
ATOM 1580 O O . ALA B 1 18 ? 12.562 -8.414 -10.422 1 98.38 18 ALA B O 1
ATOM 1581 N N . GLY B 1 19 ? 13.867 -10.18 -10.898 1 98.25 19 GLY B N 1
ATOM 1582 C CA . GLY B 1 19 ? 14.586 -9.562 -12.008 1 98.25 19 GLY B CA 1
ATOM 1583 C C . GLY B 1 19 ? 15.266 -10.578 -12.906 1 98.25 19 GLY B C 1
ATOM 1584 O O . GLY B 1 19 ? 14.914 -11.758 -12.898 1 98.25 19 GLY B O 1
ATOM 1585 N N . ASP B 1 20 ? 16.219 -10.055 -13.617 1 98.56 20 ASP B N 1
ATOM 1586 C CA . ASP B 1 20 ? 16.906 -10.867 -14.617 1 98.56 20 ASP B CA 1
ATOM 1587 C C . ASP B 1 20 ? 17.453 -12.156 -14 1 98.56 20 ASP B C 1
ATOM 1589 O O . ASP B 1 20 ? 18.156 -12.109 -12.984 1 98.56 20 ASP B O 1
ATOM 1593 N N . GLY B 1 21 ? 17.047 -13.297 -14.555 1 98.69 21 GLY B N 1
ATOM 1594 C CA . GLY B 1 21 ? 17.594 -14.578 -14.148 1 98.69 21 GLY B CA 1
ATOM 1595 C C . GLY B 1 21 ? 16.766 -15.289 -13.102 1 98.69 21 GLY B C 1
ATOM 1596 O O . GLY B 1 21 ? 17 -16.453 -12.797 1 98.69 21 GLY B O 1
ATOM 1597 N N . ASP B 1 22 ? 15.727 -14.664 -12.648 1 98.81 22 ASP B N 1
ATOM 1598 C CA . ASP B 1 22 ? 14.938 -15.219 -11.555 1 98.81 22 ASP B CA 1
ATOM 1599 C C . ASP B 1 22 ? 13.852 -16.156 -12.078 1 98.81 22 ASP B C 1
ATOM 1601 O O . ASP B 1 22 ? 13.508 -16.109 -13.266 1 98.81 22 ASP B O 1
ATOM 1605 N N . ALA B 1 23 ? 13.375 -17.047 -11.219 1 98.88 23 ALA B N 1
ATOM 1606 C CA . ALA B 1 23 ? 12.227 -17.906 -11.477 1 98.88 23 ALA B CA 1
ATOM 1607 C C . ALA B 1 23 ? 10.992 -17.422 -10.734 1 98.88 23 ALA B C 1
ATOM 1609 O O . ALA B 1 23 ? 11.055 -17.109 -9.547 1 98.88 23 ALA B O 1
ATOM 1610 N N . VAL B 1 24 ? 9.891 -17.312 -11.469 1 98.94 24 VAL B N 1
ATOM 1611 C CA . VAL B 1 24 ? 8.664 -16.781 -10.883 1 98.94 24 VAL B CA 1
ATOM 1612 C C . VAL B 1 24 ? 7.469 -17.625 -11.32 1 98.94 24 VAL B C 1
ATOM 1614 O O . VAL B 1 24 ? 7.578 -18.438 -12.242 1 98.94 24 VAL B O 1
ATOM 1617 N N . VAL B 1 25 ? 6.332 -17.422 -10.602 1 98.88 25 VAL B N 1
ATOM 1618 C CA . VAL B 1 25 ? 5.129 -18.219 -10.859 1 98.88 25 VAL B CA 1
ATOM 1619 C C . VAL B 1 25 ? 3.961 -17.281 -11.18 1 98.88 25 VAL B C 1
ATOM 1621 O O . VAL B 1 25 ? 3.748 -16.281 -10.492 1 98.88 25 VAL B O 1
ATOM 1624 N N . ASP B 1 26 ? 3.295 -17.5 -12.242 1 98.88 26 ASP B N 1
ATOM 1625 C CA . ASP B 1 26 ? 1.94 -17 -12.477 1 98.88 26 ASP B CA 1
ATOM 1626 C C . ASP B 1 26 ? 0.903 -18.094 -12.195 1 98.88 26 ASP B C 1
ATOM 1628 O O . ASP B 1 26 ? 0.657 -18.953 -13.031 1 98.88 26 ASP B O 1
ATOM 1632 N N . ALA B 1 27 ? 0.245 -17.984 -11.094 1 98.5 27 ALA B N 1
ATOM 1633 C CA . ALA B 1 27 ? -0.573 -19.078 -10.594 1 98.5 27 ALA B CA 1
ATOM 1634 C C . ALA B 1 27 ? -1.931 -19.125 -11.289 1 98.5 27 ALA B C 1
ATOM 1636 O O . ALA B 1 27 ? -2.658 -20.109 -11.188 1 98.5 27 ALA B O 1
ATOM 1637 N N . THR B 1 28 ? -2.277 -18.016 -11.945 1 97.44 28 THR B N 1
ATOM 1638 C CA . THR B 1 28 ? -3.518 -17.844 -12.695 1 97.44 28 THR B CA 1
ATOM 1639 C C . THR B 1 28 ? -3.271 -17.062 -13.984 1 97.44 28 THR B C 1
ATOM 1641 O O . THR B 1 28 ? -3.631 -15.891 -14.078 1 97.44 28 THR B O 1
ATOM 1644 N N . CYS B 1 29 ? -2.73 -17.703 -14.984 1 96.69 29 CYS B N 1
ATOM 1645 C CA . CYS B 1 29 ? -2.164 -16.953 -16.094 1 96.69 29 CYS B CA 1
ATOM 1646 C C . CYS B 1 29 ? -3.262 -16.281 -16.922 1 96.69 29 CYS B C 1
ATOM 1648 O O . CYS B 1 29 ? -3.029 -15.266 -17.562 1 96.69 29 CYS B O 1
ATOM 1650 N N . GLY B 1 30 ? -4.512 -16.922 -16.922 1 95.62 30 GLY B N 1
ATOM 1651 C CA . GLY B 1 30 ? -5.594 -16.297 -17.672 1 95.62 30 GLY B CA 1
ATOM 1652 C C . GLY B 1 30 ? -5.223 -15.969 -19.094 1 95.62 30 GLY B C 1
ATOM 1653 O O . GLY B 1 30 ? -4.719 -16.828 -19.828 1 95.62 30 GLY B O 1
ATOM 1654 N N . ASN B 1 31 ? -5.441 -14.727 -19.453 1 95.62 31 ASN B N 1
ATOM 1655 C CA . ASN B 1 31 ? -5.188 -14.336 -20.844 1 95.62 31 ASN B CA 1
ATOM 1656 C C . ASN B 1 31 ? -3.719 -13.977 -21.062 1 95.62 31 ASN B C 1
ATOM 1658 O O . ASN B 1 31 ? -3.346 -13.492 -22.125 1 95.62 31 ASN B O 1
ATOM 1662 N N . GLY B 1 32 ? -2.926 -14.109 -20.094 1 97.88 32 GLY B N 1
ATOM 1663 C CA . GLY B 1 32 ? -1.48 -14.094 -20.266 1 97.88 32 GLY B CA 1
ATOM 1664 C C . GLY B 1 32 ? -0.866 -12.727 -20.031 1 97.88 32 GLY B C 1
ATOM 1665 O O . GLY B 1 32 ? 0.316 -12.516 -20.312 1 97.88 32 GLY B O 1
ATOM 1666 N N . HIS B 1 33 ? -1.579 -11.727 -19.5 1 97.25 33 HIS B N 1
ATOM 1667 C CA . HIS B 1 33 ? -1.06 -10.375 -19.312 1 97.25 33 HIS B CA 1
ATOM 1668 C C . HIS B 1 33 ? 0.051 -10.359 -18.266 1 97.25 33 HIS B C 1
ATOM 1670 O O . HIS B 1 33 ? 1.137 -9.828 -18.516 1 97.25 33 HIS B O 1
ATOM 1676 N N . ASP B 1 34 ? -0.225 -10.953 -17.188 1 98.06 34 ASP B N 1
ATOM 1677 C CA . ASP B 1 34 ? 0.798 -11 -16.141 1 98.06 34 ASP B CA 1
ATOM 1678 C C . ASP B 1 34 ? 1.958 -11.906 -16.547 1 98.06 34 ASP B C 1
ATOM 1680 O O . ASP B 1 34 ? 3.115 -11.617 -16.234 1 98.06 34 ASP B O 1
ATOM 1684 N N . THR B 1 35 ? 1.632 -12.977 -17.188 1 98.75 35 THR B N 1
ATOM 1685 C CA . THR B 1 35 ? 2.682 -13.867 -17.672 1 98.75 35 THR B CA 1
ATOM 1686 C C . THR B 1 35 ? 3.652 -13.117 -18.578 1 98.75 35 THR B C 1
ATOM 1688 O O . THR B 1 35 ? 4.871 -13.258 -18.453 1 98.75 35 THR B O 1
ATOM 1691 N N . LEU B 1 36 ? 3.068 -12.344 -19.484 1 98.75 36 LEU B N 1
ATOM 1692 C CA . LEU B 1 36 ? 3.885 -11.547 -20.391 1 98.75 36 LEU B CA 1
ATOM 1693 C C . LEU B 1 36 ? 4.762 -10.562 -19.625 1 98.75 36 LEU B C 1
ATOM 1695 O O . LEU B 1 36 ? 5.961 -10.453 -19.875 1 98.75 36 LEU B O 1
ATOM 1699 N N . PHE B 1 37 ? 4.16 -9.898 -18.703 1 98.75 37 PHE B N 1
ATOM 1700 C CA . PHE B 1 37 ? 4.895 -8.961 -17.859 1 98.75 37 PHE B CA 1
ATOM 1701 C C . PHE B 1 37 ? 6.047 -9.664 -17.141 1 98.75 37 PHE B C 1
ATOM 1703 O O . PHE B 1 37 ? 7.18 -9.188 -17.172 1 98.75 37 PHE B O 1
ATOM 1710 N N . LEU B 1 38 ? 5.812 -10.836 -16.562 1 98.81 38 LEU B N 1
ATOM 1711 C CA . LEU B 1 38 ? 6.805 -11.586 -15.797 1 98.81 38 LEU B CA 1
ATOM 1712 C C . LEU B 1 38 ? 7.914 -12.102 -16.703 1 98.81 38 LEU B C 1
ATOM 1714 O O . LEU B 1 38 ? 9.086 -12.086 -16.328 1 98.81 38 LEU B O 1
ATOM 1718 N N . SER B 1 39 ? 7.52 -12.594 -17.859 1 98.81 39 SER B N 1
ATOM 1719 C CA . SER B 1 39 ? 8.5 -13.086 -18.812 1 98.81 39 SER B CA 1
ATOM 1720 C C . SER B 1 39 ? 9.539 -12.023 -19.141 1 98.81 39 SER B C 1
ATOM 1722 O O . SER B 1 39 ? 10.742 -12.297 -19.156 1 98.81 39 SER B O 1
ATOM 1724 N N . ARG B 1 40 ? 9.078 -10.836 -19.344 1 98.75 40 ARG B N 1
ATOM 1725 C CA . ARG B 1 40 ? 9.969 -9.727 -19.656 1 98.75 40 ARG B CA 1
ATOM 1726 C C . ARG B 1 40 ? 10.781 -9.32 -18.422 1 98.75 40 ARG B C 1
ATOM 1728 O O . ARG B 1 40 ? 11.961 -9 -18.531 1 98.75 40 ARG B O 1
ATOM 1735 N N . LEU B 1 41 ? 10.164 -9.336 -17.312 1 98.69 41 LEU B N 1
ATOM 1736 C CA . LEU B 1 41 ? 10.797 -8.922 -16.062 1 98.69 41 LEU B CA 1
ATOM 1737 C C . LEU B 1 41 ? 12 -9.797 -15.75 1 98.69 41 LEU B C 1
ATOM 1739 O O . LEU B 1 41 ? 13.055 -9.281 -15.359 1 98.69 41 LEU B O 1
ATOM 1743 N N . VAL B 1 42 ? 11.914 -11.125 -16.016 1 98.75 42 VAL B N 1
ATOM 1744 C CA . VAL B 1 42 ? 12.953 -12.039 -15.562 1 98.75 42 VAL B CA 1
ATOM 1745 C C . VAL B 1 42 ? 13.961 -12.273 -16.688 1 98.75 42 VAL B C 1
ATOM 1747 O O . VAL B 1 42 ? 15.016 -12.867 -16.469 1 98.75 42 VAL B O 1
ATOM 1750 N N . GLY B 1 43 ? 13.578 -11.867 -17.891 1 98.31 43 GLY B N 1
ATOM 1751 C CA . GLY B 1 43 ? 14.5 -11.938 -19.016 1 98.31 43 GLY B CA 1
ATOM 1752 C C . GLY B 1 43 ? 14.734 -13.359 -19.5 1 98.31 43 GLY B C 1
ATOM 1753 O O . GLY B 1 43 ? 14.203 -14.312 -18.922 1 98.31 43 GLY B O 1
ATOM 1754 N N . SER B 1 44 ? 15.648 -13.484 -20.484 1 97.44 44 SER B N 1
ATOM 1755 C CA . SER B 1 44 ? 15.867 -14.758 -21.156 1 97.44 44 SER B CA 1
ATOM 1756 C C . SER B 1 44 ? 16.562 -15.766 -20.25 1 97.44 44 SER B C 1
ATOM 1758 O O . SER B 1 44 ? 16.453 -16.969 -20.453 1 97.44 44 SER B O 1
ATOM 1760 N N . SER B 1 45 ? 17.188 -15.273 -19.266 1 98.19 45 SER B N 1
ATOM 1761 C CA . SER B 1 45 ? 17.891 -16.172 -18.359 1 98.19 45 SER B CA 1
ATOM 1762 C C . SER B 1 45 ? 17.016 -16.562 -17.172 1 98.19 45 SER B C 1
ATOM 1764 O O . SER B 1 45 ? 17.391 -17.406 -16.359 1 98.19 45 SER B O 1
ATOM 1766 N N . GLY B 1 46 ? 15.867 -15.906 -17.109 1 98.69 46 GLY B N 1
ATOM 1767 C CA . GLY B 1 46 ? 14.891 -16.281 -16.094 1 98.69 46 GLY B CA 1
ATOM 1768 C C . GLY B 1 46 ? 13.797 -17.188 -16.609 1 98.69 46 GLY B C 1
ATOM 1769 O O . GLY B 1 46 ? 13.875 -17.672 -17.75 1 98.69 46 GLY B O 1
ATOM 1770 N N . HIS B 1 47 ? 12.812 -17.5 -15.766 1 98.88 47 HIS B N 1
ATOM 1771 C CA . HIS B 1 47 ? 11.773 -18.438 -16.203 1 98.88 47 HIS B CA 1
ATOM 1772 C C . HIS B 1 47 ? 10.461 -18.172 -15.477 1 98.88 47 HIS B C 1
ATOM 1774 O O . HIS B 1 47 ? 10.453 -17.844 -14.289 1 98.88 47 HIS B O 1
ATOM 1780 N N . VAL B 1 48 ? 9.398 -18.297 -16.234 1 98.94 48 VAL B N 1
ATOM 1781 C CA . VAL B 1 48 ? 8.055 -18.156 -15.688 1 98.94 48 VAL B CA 1
ATOM 1782 C C . VAL B 1 48 ? 7.34 -19.5 -15.734 1 98.94 48 VAL B C 1
ATOM 1784 O O . VAL B 1 48 ? 7.309 -20.156 -16.781 1 98.94 48 VAL B O 1
ATOM 1787 N N . PHE B 1 49 ? 6.836 -19.938 -14.625 1 98.94 49 PHE B N 1
ATOM 1788 C CA . PHE B 1 49 ? 5.926 -21.078 -14.57 1 98.94 49 PHE B CA 1
ATOM 1789 C C . PHE B 1 49 ? 4.48 -20.609 -14.453 1 98.94 49 PHE B C 1
ATOM 1791 O O . PHE B 1 49 ? 4.086 -20.031 -13.438 1 98.94 49 PHE B O 1
ATOM 1798 N N . ALA B 1 50 ? 3.713 -20.875 -15.484 1 98.81 50 ALA B N 1
ATOM 1799 C CA . ALA B 1 50 ? 2.359 -20.328 -15.57 1 98.81 50 ALA B CA 1
ATOM 1800 C C . ALA B 1 50 ? 1.317 -21.438 -15.438 1 98.81 50 ALA B C 1
ATOM 1802 O O . ALA B 1 50 ? 1.418 -22.484 -16.094 1 98.81 50 ALA B O 1
ATOM 1803 N N . PHE B 1 51 ? 0.301 -21.141 -14.594 1 98.5 51 PHE B N 1
ATOM 1804 C CA . PHE B 1 51 ? -0.73 -22.141 -14.305 1 98.5 51 PHE B CA 1
ATOM 1805 C C . PHE B 1 51 ? -2.109 -21.609 -14.68 1 98.5 51 PHE B C 1
ATOM 1807 O O . PHE B 1 51 ? -2.391 -20.422 -14.516 1 98.5 51 PHE B O 1
ATOM 1814 N N . ASP B 1 52 ? -2.891 -22.516 -15.156 1 97.69 52 ASP B N 1
ATOM 1815 C CA . ASP B 1 52 ? -4.336 -22.312 -15.188 1 97.69 52 ASP B CA 1
ATOM 1816 C C . ASP B 1 52 ? -5.078 -23.625 -15.328 1 97.69 52 ASP B C 1
ATOM 1818 O O . ASP B 1 52 ? -4.582 -24.562 -15.961 1 97.69 52 ASP B O 1
ATOM 1822 N N . ILE B 1 53 ? -6.262 -23.625 -14.75 1 95.12 53 ILE B N 1
ATOM 1823 C CA . ILE B 1 53 ? -7.047 -24.859 -14.781 1 95.12 53 ILE B CA 1
ATOM 1824 C C . ILE B 1 53 ? -7.812 -24.953 -16.094 1 95.12 53 ILE B C 1
ATOM 1826 O O . ILE B 1 53 ? -8.273 -26.031 -16.484 1 95.12 53 ILE B O 1
ATOM 1830 N N . GLN B 1 54 ? -7.98 -23.844 -16.688 1 95.25 54 GLN B N 1
ATOM 1831 C CA . GLN B 1 54 ? -8.734 -23.797 -17.938 1 95.25 54 GLN B CA 1
ATOM 1832 C C . GLN B 1 54 ? -7.812 -23.891 -19.156 1 95.25 54 GLN B C 1
ATOM 1834 O O . GLN B 1 54 ? -6.898 -23.078 -19.297 1 95.25 54 GLN B O 1
ATOM 1839 N N . GLN B 1 55 ? -8.164 -24.75 -20.031 1 95.62 55 GLN B N 1
ATOM 1840 C CA . GLN B 1 55 ? -7.379 -24.922 -21.266 1 95.62 55 GLN B CA 1
ATOM 1841 C C . GLN B 1 55 ? -7.422 -23.656 -22.125 1 95.62 55 GLN B C 1
ATOM 1843 O O . GLN B 1 55 ? -6.414 -23.266 -22.703 1 95.62 55 GLN B O 1
ATOM 1848 N N . ASP B 1 56 ? -8.578 -23.062 -22.141 1 95.69 56 ASP B N 1
ATOM 1849 C CA . ASP B 1 56 ? -8.727 -21.828 -22.922 1 95.69 56 ASP B CA 1
ATOM 1850 C C . ASP B 1 56 ? -7.77 -20.75 -22.438 1 95.69 56 ASP B C 1
ATOM 1852 O O . ASP B 1 56 ? -7.211 -20 -23.25 1 95.69 56 ASP B O 1
ATOM 1856 N N . ALA B 1 57 ? -7.57 -20.656 -21.172 1 96.38 57 ALA B N 1
ATOM 1857 C CA . ALA B 1 57 ? -6.645 -19.672 -20.594 1 96.38 57 ALA B CA 1
ATOM 1858 C C . ALA B 1 57 ? -5.215 -19.938 -21.062 1 96.38 57 ALA B C 1
ATOM 1860 O O . ALA B 1 57 ? -4.512 -19.016 -21.484 1 96.38 57 ALA B O 1
ATOM 1861 N N . ILE B 1 58 ? -4.84 -21.172 -21.078 1 97.56 58 ILE B N 1
ATOM 1862 C CA . ILE B 1 58 ? -3.496 -21.578 -21.469 1 97.56 58 ILE B CA 1
ATOM 1863 C C . ILE B 1 58 ? -3.266 -21.219 -22.938 1 97.56 58 ILE B C 1
ATOM 1865 O O . ILE B 1 58 ? -2.246 -20.609 -23.281 1 97.56 58 ILE B O 1
ATOM 1869 N N . GLU B 1 59 ? -4.219 -21.547 -23.688 1 97.62 59 GLU B N 1
ATOM 1870 C CA . GLU B 1 59 ? -4.094 -21.281 -25.125 1 97.62 59 GLU B CA 1
ATOM 1871 C C . GLU B 1 59 ? -4.043 -19.781 -25.406 1 97.62 59 GLU B C 1
ATOM 1873 O O . GLU B 1 59 ? -3.248 -19.328 -26.234 1 97.62 59 GLU B O 1
ATOM 1878 N N . ASN B 1 60 ? -4.906 -19.047 -24.75 1 97.12 60 ASN B N 1
ATOM 1879 C CA . ASN B 1 60 ? -4.898 -17.594 -24.906 1 97.12 60 ASN B CA 1
ATOM 1880 C C . ASN B 1 60 ? -3.557 -17 -24.484 1 97.12 60 ASN B C 1
ATOM 1882 O O . ASN B 1 60 ? -3.029 -16.125 -25.172 1 97.12 60 ASN B O 1
ATOM 1886 N N . ALA B 1 61 ? -3.055 -17.484 -23.391 1 98.06 61 ALA B N 1
ATOM 1887 C CA . ALA B 1 61 ? -1.779 -16.969 -22.891 1 98.06 61 ALA B CA 1
ATOM 1888 C C . ALA B 1 61 ? -0.643 -17.297 -23.844 1 98.06 61 ALA B C 1
ATOM 1890 O O . ALA B 1 61 ? 0.19 -16.453 -24.156 1 98.06 61 ALA B O 1
ATOM 1891 N N . LYS B 1 62 ? -0.604 -18.5 -24.344 1 98.25 62 LYS B N 1
ATOM 1892 C CA . LYS B 1 62 ? 0.41 -18.906 -25.312 1 98.25 62 LYS B CA 1
ATOM 1893 C C . LYS B 1 62 ? 0.364 -18.031 -26.562 1 98.25 62 LYS B C 1
ATOM 1895 O O . LYS B 1 62 ? 1.402 -17.562 -27.047 1 98.25 62 LYS B O 1
ATOM 1900 N N . LYS B 1 63 ? -0.846 -17.875 -27.016 1 98.25 63 LYS B N 1
ATOM 1901 C CA . LYS B 1 63 ? -1.024 -17.031 -28.203 1 98.25 63 LYS B CA 1
ATOM 1902 C C . LYS B 1 63 ? -0.473 -15.633 -27.969 1 98.25 63 LYS B C 1
ATOM 1904 O O . LYS B 1 63 ? 0.287 -15.117 -28.797 1 98.25 63 LYS B O 1
ATOM 1909 N N . ARG B 1 64 ? -0.783 -15.078 -26.859 1 98 64 ARG B N 1
ATOM 1910 C CA . ARG B 1 64 ? -0.315 -13.742 -26.516 1 98 64 ARG B CA 1
ATOM 1911 C C . ARG B 1 64 ? 1.208 -13.688 -26.453 1 98 64 ARG B C 1
ATOM 1913 O O . ARG B 1 64 ? 1.829 -12.797 -27.047 1 98 64 ARG B O 1
ATOM 1920 N N . LEU B 1 65 ? 1.784 -14.562 -25.781 1 98.44 65 LEU B N 1
ATOM 1921 C CA . LEU B 1 65 ? 3.23 -14.57 -25.594 1 98.44 65 LEU B CA 1
ATOM 1922 C C . LEU B 1 65 ? 3.949 -14.812 -26.922 1 98.44 65 LEU B C 1
ATOM 1924 O O . LEU B 1 65 ? 5.004 -14.219 -27.172 1 98.44 65 LEU B O 1
ATOM 1928 N N . ASN B 1 66 ? 3.385 -15.664 -27.734 1 98 66 ASN B N 1
ATOM 1929 C CA . ASN B 1 66 ? 3.973 -15.914 -29.031 1 98 66 ASN B CA 1
ATOM 1930 C C . ASN B 1 66 ? 3.945 -14.672 -29.922 1 98 66 ASN B C 1
ATOM 1932 O O . ASN B 1 66 ? 4.934 -14.344 -30.578 1 98 66 ASN B O 1
ATOM 1936 N N . GLU B 1 67 ? 2.822 -14.031 -29.875 1 98.06 67 GLU B N 1
ATOM 1937 C CA . GLU B 1 67 ? 2.668 -12.805 -30.656 1 98.06 67 GLU B CA 1
ATOM 1938 C C . GLU B 1 67 ? 3.684 -11.75 -30.234 1 98.06 67 GLU B C 1
ATOM 1940 O O . GLU B 1 67 ? 4.074 -10.898 -31.031 1 98.06 67 GLU B O 1
ATOM 1945 N N . GLN B 1 68 ? 4.109 -11.844 -29.016 1 97.38 68 GLN B N 1
ATOM 1946 C CA . GLN B 1 68 ? 5.027 -10.852 -28.484 1 97.38 68 GLN B CA 1
ATOM 1947 C C . GLN B 1 68 ? 6.449 -11.398 -28.406 1 97.38 68 GLN B C 1
ATOM 1949 O O . GLN B 1 68 ? 7.332 -10.773 -27.812 1 97.38 68 GLN B O 1
ATOM 1954 N N . SER B 1 69 ? 6.73 -12.578 -28.891 1 96.56 69 SER B N 1
ATOM 1955 C CA . SER B 1 69 ? 8.031 -13.242 -28.875 1 96.56 69 SER B CA 1
ATOM 1956 C C . SER B 1 69 ? 8.578 -13.352 -27.453 1 96.56 69 SER B C 1
ATOM 1958 O O . SER B 1 69 ? 9.742 -13.039 -27.203 1 96.56 69 SER B O 1
ATOM 1960 N N . ALA B 1 70 ? 7.656 -13.742 -26.531 1 96.88 70 ALA B N 1
ATOM 1961 C CA . ALA B 1 70 ? 8.008 -13.773 -25.109 1 96.88 70 ALA B CA 1
ATOM 1962 C C . ALA B 1 70 ? 7.672 -15.133 -24.5 1 96.88 70 ALA B C 1
ATOM 1964 O O . ALA B 1 70 ? 7.477 -15.242 -23.281 1 96.88 70 ALA B O 1
ATOM 1965 N N . ALA B 1 71 ? 7.637 -16.125 -25.328 1 96.94 71 ALA B N 1
ATOM 1966 C CA . ALA B 1 71 ? 7.176 -17.422 -24.844 1 96.94 71 ALA B CA 1
ATOM 1967 C C . ALA B 1 71 ? 8.352 -18.328 -24.5 1 96.94 71 ALA B C 1
ATOM 1969 O O . ALA B 1 71 ? 8.18 -19.359 -23.828 1 96.94 71 ALA B O 1
ATOM 1970 N N . SER B 1 72 ? 9.539 -17.969 -24.844 1 97.56 72 SER B N 1
ATOM 1971 C CA . SER B 1 72 ? 10.68 -18.891 -24.812 1 97.56 72 SER B CA 1
ATOM 1972 C C . SER B 1 72 ? 11.055 -19.234 -23.375 1 97.56 72 SER B C 1
ATOM 1974 O O . SER B 1 72 ? 11.617 -20.297 -23.109 1 97.56 72 SER B O 1
ATOM 1976 N N . ASN B 1 73 ? 10.773 -18.391 -22.453 1 98.5 73 ASN B N 1
ATOM 1977 C CA . ASN B 1 73 ? 11.156 -18.625 -21.078 1 98.5 73 ASN B CA 1
ATOM 1978 C C . ASN B 1 73 ? 9.938 -18.891 -20.188 1 98.5 73 ASN B C 1
ATOM 1980 O O . ASN B 1 73 ? 9.953 -18.609 -19 1 98.5 73 ASN B O 1
ATOM 1984 N N . VAL B 1 74 ? 8.898 -19.422 -20.797 1 98.81 74 VAL B N 1
ATOM 1985 C CA . VAL B 1 74 ? 7.68 -19.703 -20.047 1 98.81 74 VAL B CA 1
ATOM 1986 C C . VAL B 1 74 ? 7.301 -21.172 -20.188 1 98.81 74 VAL B C 1
ATOM 1988 O O . VAL B 1 74 ? 7.332 -21.734 -21.281 1 98.81 74 VAL B O 1
ATOM 1991 N N . THR B 1 75 ? 6.996 -21.812 -19.109 1 98.81 75 THR B N 1
ATOM 1992 C CA . THR B 1 75 ? 6.383 -23.141 -19.094 1 98.81 75 THR B CA 1
ATOM 1993 C C . THR B 1 75 ? 4.938 -23.047 -18.609 1 98.81 75 THR B C 1
ATOM 1995 O O . THR B 1 75 ? 4.668 -22.5 -17.547 1 98.81 75 THR B O 1
ATOM 1998 N N . PHE B 1 76 ? 4.07 -23.625 -19.391 1 98.62 76 PHE B N 1
ATOM 1999 C CA . PHE B 1 76 ? 2.652 -23.609 -19.047 1 98.62 76 PHE B CA 1
ATOM 2000 C C . PHE B 1 76 ? 2.223 -24.938 -18.453 1 98.62 76 PHE B C 1
ATOM 2002 O O . PHE B 1 76 ? 2.609 -26 -18.938 1 98.62 76 PHE B O 1
ATOM 2009 N N . PHE B 1 77 ? 1.464 -24.875 -17.391 1 98.44 77 PHE B N 1
ATOM 2010 C CA . PHE B 1 77 ? 0.883 -26.047 -16.75 1 98.44 77 PHE B CA 1
ATOM 2011 C C . PHE B 1 77 ? -0.638 -25.969 -16.75 1 98.44 77 PHE B C 1
ATOM 2013 O O . PHE B 1 77 ? -1.212 -25.062 -16.125 1 98.44 77 PHE B O 1
ATOM 2020 N N . HIS B 1 78 ? -1.295 -26.891 -17.406 1 97.75 78 HIS B N 1
ATOM 2021 C CA . HIS B 1 78 ? -2.75 -26.984 -17.391 1 97.75 78 HIS B CA 1
ATOM 2022 C C . HIS B 1 78 ? -3.229 -27.797 -16.203 1 97.75 78 HIS B C 1
ATOM 2024 O O . HIS B 1 78 ? -3.621 -28.953 -16.344 1 97.75 78 HIS B O 1
ATOM 2030 N N . CYS B 1 79 ? -3.252 -27.203 -15.047 1 96.69 79 CYS B N 1
ATOM 2031 C CA . CYS B 1 79 ? -3.695 -27.797 -13.797 1 96.69 79 CYS B CA 1
ATOM 2032 C C . CYS B 1 79 ? -3.939 -26.734 -12.734 1 96.69 79 CYS B C 1
ATOM 2034 O O . CYS B 1 79 ? -3.727 -25.547 -12.984 1 96.69 79 CYS B O 1
ATOM 2036 N N . SER B 1 80 ? -4.418 -27.156 -11.602 1 96.88 80 SER B N 1
ATOM 2037 C CA . SER B 1 80 ? -4.648 -26.25 -10.484 1 96.88 80 SER B CA 1
ATOM 2038 C C . SER B 1 80 ? -3.33 -25.734 -9.914 1 96.88 80 SER B C 1
ATOM 2040 O O . SER B 1 80 ? -2.367 -26.5 -9.781 1 96.88 80 SER B O 1
ATOM 2042 N N . HIS B 1 81 ? -3.297 -24.469 -9.578 1 97.12 81 HIS B N 1
ATOM 2043 C CA . HIS B 1 81 ? -2.125 -23.922 -8.898 1 97.12 81 HIS B CA 1
ATOM 2044 C C . HIS B 1 81 ? -1.878 -24.641 -7.57 1 97.12 81 HIS B C 1
ATOM 2046 O O . HIS B 1 81 ? -0.794 -24.516 -6.992 1 97.12 81 HIS B O 1
ATOM 2052 N N . SER B 1 82 ? -2.863 -25.312 -7.027 1 97.25 82 SER B N 1
ATOM 2053 C CA . SER B 1 82 ? -2.682 -26.062 -5.789 1 97.25 82 SER B CA 1
ATOM 2054 C C . SER B 1 82 ? -1.775 -27.266 -6.004 1 97.25 82 SER B C 1
ATOM 2056 O O . SER B 1 82 ? -1.337 -27.906 -5.039 1 97.25 82 SER B O 1
ATOM 2058 N N . GLU B 1 83 ? -1.405 -27.531 -7.238 1 97.25 83 GLU B N 1
ATOM 2059 C CA . GLU B 1 83 ? -0.588 -28.688 -7.574 1 97.25 83 GLU B CA 1
ATOM 2060 C C . GLU B 1 83 ? 0.846 -28.281 -7.898 1 97.25 83 GLU B C 1
ATOM 2062 O O . GLU B 1 83 ? 1.6 -29.062 -8.492 1 97.25 83 GLU B O 1
ATOM 2067 N N . LEU B 1 84 ? 1.246 -27.125 -7.547 1 96.56 84 LEU B N 1
ATOM 2068 C CA . LEU B 1 84 ? 2.539 -26.531 -7.867 1 96.56 84 LEU B CA 1
ATOM 2069 C C . LEU B 1 84 ? 3.676 -27.5 -7.547 1 96.56 84 LEU B C 1
ATOM 2071 O O . LEU B 1 84 ? 4.543 -27.75 -8.391 1 96.56 84 LEU B O 1
ATOM 2075 N N . GLN B 1 85 ? 3.691 -28.016 -6.383 1 96.31 85 GLN B N 1
ATOM 2076 C CA . GLN B 1 85 ? 4.816 -28.812 -5.902 1 96.31 85 GLN B CA 1
ATOM 2077 C C . GLN B 1 85 ? 4.992 -30.078 -6.73 1 96.31 85 GLN B C 1
ATOM 2079 O O . GLN B 1 85 ? 6.105 -30.594 -6.859 1 96.31 85 GLN B O 1
ATOM 2084 N N . SER B 1 86 ? 3.93 -30.562 -7.34 1 97.38 86 SER B N 1
ATOM 2085 C CA . SER B 1 86 ? 3.969 -31.812 -8.078 1 97.38 86 SER B CA 1
ATOM 2086 C C . SER B 1 86 ? 4.559 -31.609 -9.477 1 97.38 86 SER B C 1
ATOM 2088 O O . SER B 1 86 ? 5.008 -32.562 -10.109 1 97.38 86 SER B O 1
ATOM 2090 N N . VAL B 1 87 ? 4.59 -30.406 -9.961 1 97.94 87 VAL B N 1
ATOM 2091 C CA . VAL B 1 87 ? 4.949 -30.234 -11.367 1 97.94 87 VAL B CA 1
ATOM 2092 C C . VAL B 1 87 ? 6.18 -29.344 -11.492 1 97.94 87 VAL B C 1
ATOM 2094 O O . VAL B 1 87 ? 6.879 -29.375 -12.508 1 97.94 87 VAL B O 1
ATOM 2097 N N . LEU B 1 88 ? 6.504 -28.484 -10.547 1 98.12 88 LEU B N 1
ATOM 2098 C CA . LEU B 1 88 ? 7.676 -27.625 -10.617 1 98.12 88 LEU B CA 1
ATOM 2099 C C . LEU B 1 88 ? 8.961 -28.438 -10.586 1 98.12 88 LEU B C 1
ATOM 2101 O O . LEU B 1 88 ? 9.055 -29.422 -9.852 1 98.12 88 LEU B O 1
ATOM 2105 N N . PRO B 1 89 ? 9.906 -28.047 -11.328 1 97.75 89 PRO B N 1
ATOM 2106 C CA . PRO B 1 89 ? 11.195 -28.734 -11.25 1 97.75 89 PRO B CA 1
ATOM 2107 C C . PRO B 1 89 ? 11.875 -28.562 -9.891 1 97.75 89 PRO B C 1
ATOM 2109 O O . PRO B 1 89 ? 11.852 -27.469 -9.328 1 97.75 89 PRO B O 1
ATOM 2112 N N . SER B 1 90 ? 12.492 -29.562 -9.406 1 97.25 90 SER B N 1
ATOM 2113 C CA . SER B 1 90 ? 13.164 -29.531 -8.109 1 97.25 90 SER B CA 1
ATOM 2114 C C . SER B 1 90 ? 14.289 -28.5 -8.102 1 97.25 90 SER B C 1
ATOM 2116 O O . SER B 1 90 ? 14.664 -28 -7.039 1 97.25 90 SER B O 1
ATOM 2118 N N . SER B 1 91 ? 14.781 -28.156 -9.242 1 97.19 91 SER B N 1
ATOM 2119 C CA . SER B 1 91 ? 15.922 -27.25 -9.359 1 97.19 91 SER B CA 1
ATOM 2120 C C . SER B 1 91 ? 15.555 -25.844 -8.906 1 97.19 91 SER B C 1
ATOM 2122 O O . SER B 1 91 ? 16.438 -25.031 -8.617 1 97.19 91 SER B O 1
ATOM 2124 N N . VAL B 1 92 ? 14.25 -25.531 -8.859 1 97.56 92 VAL B N 1
ATOM 2125 C CA . VAL B 1 92 ? 13.875 -24.172 -8.508 1 97.56 92 VAL B CA 1
ATOM 2126 C C . VAL B 1 92 ? 13.422 -24.125 -7.047 1 97.56 92 VAL B C 1
ATOM 2128 O O . VAL B 1 92 ? 13.039 -23.062 -6.543 1 97.56 92 VAL B O 1
ATOM 2131 N N . PHE B 1 93 ? 13.492 -25.281 -6.367 1 98.12 93 PHE B N 1
ATOM 2132 C CA . PHE B 1 93 ? 13.141 -25.297 -4.953 1 98.12 93 PHE B CA 1
ATOM 2133 C C . PHE B 1 93 ? 14 -24.328 -4.164 1 98.12 93 PHE B C 1
ATOM 2135 O O . PHE B 1 93 ? 15.227 -24.359 -4.254 1 98.12 93 PHE B O 1
ATOM 2142 N N . GLY B 1 94 ? 13.375 -23.453 -3.484 1 98.19 94 GLY B N 1
ATOM 2143 C CA . GLY B 1 94 ? 14.078 -22.469 -2.672 1 98.19 94 GLY B CA 1
ATOM 2144 C C . GLY B 1 94 ? 14.602 -21.297 -3.477 1 98.19 94 GLY B C 1
ATOM 2145 O O . GLY B 1 94 ? 15.375 -20.484 -2.965 1 98.19 94 GLY B O 1
ATOM 2146 N N . LYS B 1 95 ? 14.148 -21.25 -4.727 1 98.25 95 LYS B N 1
ATOM 2147 C CA . LYS B 1 95 ? 14.766 -20.234 -5.578 1 98.25 95 LYS B CA 1
ATOM 2148 C C . LYS B 1 95 ? 13.719 -19.297 -6.168 1 98.25 95 LYS B C 1
ATOM 2150 O O . LYS B 1 95 ? 14.055 -18.281 -6.785 1 98.25 95 LYS B O 1
ATOM 2155 N N . LEU B 1 96 ? 12.453 -19.625 -5.965 1 98.75 96 LEU B N 1
ATOM 2156 C CA . LEU B 1 96 ? 11.406 -18.75 -6.48 1 98.75 96 LEU B CA 1
ATOM 2157 C C . LEU B 1 96 ? 11.445 -17.391 -5.797 1 98.75 96 LEU B C 1
ATOM 2159 O O . LEU B 1 96 ? 11.633 -17.312 -4.582 1 98.75 96 LEU B O 1
ATOM 2163 N N . THR B 1 97 ? 11.273 -16.328 -6.629 1 98.81 97 THR B N 1
ATOM 2164 C CA . THR B 1 97 ? 11.422 -14.992 -6.047 1 98.81 97 THR B CA 1
ATOM 2165 C C . THR B 1 97 ? 10.094 -14.25 -6.047 1 98.81 97 THR B C 1
ATOM 2167 O O . THR B 1 97 ? 9.93 -13.258 -5.328 1 98.81 97 THR B O 1
ATOM 2170 N N . GLY B 1 98 ? 9.18 -14.688 -6.891 1 98.75 98 GLY B N 1
ATOM 2171 C CA . GLY B 1 98 ? 7.902 -14 -6.988 1 98.75 98 GLY B CA 1
ATOM 2172 C C . GLY B 1 98 ? 6.777 -14.898 -7.469 1 98.75 98 GLY B C 1
ATOM 2173 O O . GLY B 1 98 ? 7.02 -15.883 -8.172 1 98.75 98 GLY B O 1
ATOM 2174 N N . ALA B 1 99 ? 5.598 -14.609 -7.121 1 98.94 99 ALA B N 1
ATOM 2175 C CA . ALA B 1 99 ? 4.387 -15.273 -7.598 1 98.94 99 ALA B CA 1
ATOM 2176 C C . ALA B 1 99 ? 3.203 -14.312 -7.613 1 98.94 99 ALA B C 1
ATOM 2178 O O . ALA B 1 99 ? 3.129 -13.391 -6.793 1 98.94 99 ALA B O 1
ATOM 2179 N N . VAL B 1 100 ? 2.303 -14.562 -8.539 1 98.81 100 VAL B N 1
ATOM 2180 C CA . VAL B 1 100 ? 1.132 -13.695 -8.617 1 98.81 100 VAL B CA 1
ATOM 2181 C C . VAL B 1 100 ? -0.123 -14.539 -8.82 1 98.81 100 VAL B C 1
ATOM 2183 O O . VAL B 1 100 ? -0.082 -15.562 -9.508 1 98.81 100 VAL B O 1
ATOM 2186 N N . PHE B 1 101 ? -1.195 -14.117 -8.156 1 98.25 101 PHE B N 1
ATOM 2187 C CA . PHE B 1 101 ? -2.543 -14.656 -8.305 1 98.25 101 PHE B CA 1
ATOM 2188 C C . PHE B 1 101 ? -3.529 -13.555 -8.672 1 98.25 101 PHE B C 1
ATOM 2190 O O . PHE B 1 101 ? -3.568 -12.508 -8.016 1 98.25 101 PHE B O 1
ATOM 2197 N N . ASN B 1 102 ? -4.234 -13.68 -9.695 1 96 102 ASN B N 1
ATOM 2198 C CA . ASN B 1 102 ? -5.477 -12.953 -9.914 1 96 102 ASN B CA 1
ATOM 2199 C C . ASN B 1 102 ? -6.699 -13.82 -9.617 1 96 102 ASN B C 1
ATOM 2201 O O . ASN B 1 102 ? -7.113 -14.617 -10.461 1 96 102 ASN B O 1
ATOM 2205 N N . LEU B 1 103 ? -7.27 -13.57 -8.469 1 94.31 103 LEU B N 1
ATOM 2206 C CA . LEU B 1 103 ? -8.32 -14.477 -8.023 1 94.31 103 LEU B CA 1
ATOM 2207 C C . LEU B 1 103 ? -9.633 -14.188 -8.75 1 94.31 103 LEU B C 1
ATOM 2209 O O . LEU B 1 103 ? -9.867 -13.062 -9.188 1 94.31 103 LEU B O 1
ATOM 2213 N N . GLY B 1 104 ? -10.477 -15.133 -8.75 1 89 104 GLY B N 1
ATOM 2214 C CA . GLY B 1 104 ? -11.758 -15.008 -9.422 1 89 104 GLY B CA 1
ATOM 2215 C C . GLY B 1 104 ? -11.875 -15.867 -10.664 1 89 104 GLY B C 1
ATOM 2216 O O . GLY B 1 104 ? -11.508 -17.047 -10.641 1 89 104 GLY B O 1
ATOM 2217 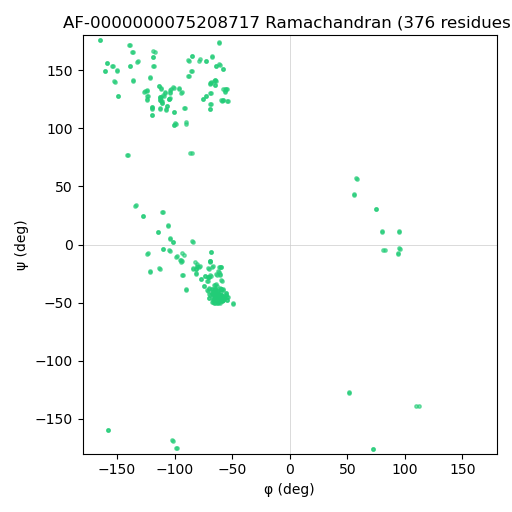N N . TYR B 1 105 ? -12.523 -15.234 -11.75 1 83.06 105 TYR B N 1
ATOM 2218 C CA . TYR B 1 105 ? -12.781 -16.016 -12.953 1 83.06 105 TYR B CA 1
ATOM 2219 C C . TYR B 1 105 ? -12.062 -15.406 -14.156 1 83.06 105 TYR B C 1
ATOM 2221 O O . TYR B 1 105 ? -11.617 -14.258 -14.109 1 83.06 105 TYR B O 1
ATOM 2229 N N . LEU B 1 106 ? -11.938 -16.281 -15.18 1 83.06 106 LEU B N 1
ATOM 2230 C CA . LEU B 1 106 ? -11.344 -15.836 -16.438 1 83.06 106 LEU B CA 1
ATOM 2231 C C . LEU B 1 106 ? -12.258 -14.852 -17.156 1 83.06 106 LEU B C 1
ATOM 2233 O O . LEU B 1 106 ? -13.406 -15.18 -17.469 1 83.06 106 LEU B O 1
ATOM 2237 N N . PRO B 1 107 ? -11.742 -13.656 -17.391 1 79.75 107 PRO B N 1
ATOM 2238 C CA . PRO B 1 107 ? -12.57 -12.742 -18.188 1 79.75 107 PRO B CA 1
ATOM 2239 C C . PRO B 1 107 ? -12.969 -13.336 -19.547 1 79.75 107 PRO B C 1
ATOM 2241 O O . PRO B 1 107 ? -12.117 -13.867 -20.266 1 79.75 107 PRO B O 1
ATOM 2244 N N . GLY B 1 108 ? -14.188 -13.25 -19.859 1 78.56 108 GLY B N 1
ATOM 2245 C CA . GLY B 1 108 ? -14.672 -13.805 -21.109 1 78.56 108 GLY B CA 1
ATOM 2246 C C . GLY B 1 108 ? -14.914 -15.305 -21.047 1 78.56 108 GLY B C 1
ATOM 2247 O O . GLY B 1 108 ? -15.359 -15.906 -22.031 1 78.56 108 GLY B O 1
ATOM 2248 N N . GLY B 1 109 ? -14.555 -15.906 -19.891 1 79.69 109 GLY B N 1
ATOM 2249 C CA . GLY B 1 109 ? -14.719 -17.344 -19.719 1 79.69 109 GLY B CA 1
ATOM 2250 C C . GLY B 1 109 ? -15.945 -17.703 -18.891 1 79.69 109 GLY B C 1
ATOM 2251 O O . GLY B 1 109 ? -16.859 -16.891 -18.75 1 79.69 109 GLY B O 1
ATOM 2252 N N . ASP B 1 110 ? -15.969 -18.984 -18.547 1 81.44 110 ASP B N 1
ATOM 2253 C CA . ASP B 1 110 ? -17.062 -19.469 -17.719 1 81.44 110 ASP B CA 1
ATOM 2254 C C . ASP B 1 110 ? -16.969 -18.906 -16.297 1 81.44 110 ASP B C 1
ATOM 2256 O O . ASP B 1 110 ? -16.047 -19.234 -15.547 1 81.44 110 ASP B O 1
ATOM 2260 N N . LYS B 1 111 ? -17.891 -18.188 -15.977 1 79.25 111 LYS B N 1
ATOM 2261 C CA . LYS B 1 111 ? -17.875 -17.5 -14.688 1 79.25 111 LYS B CA 1
ATOM 2262 C C . LYS B 1 111 ? -18.031 -18.484 -13.531 1 79.25 111 LYS B C 1
ATOM 2264 O O . LYS B 1 111 ? -17.781 -18.141 -12.375 1 79.25 111 LYS B O 1
ATOM 2269 N N . GLN B 1 112 ? -18.406 -19.641 -13.789 1 80.44 112 GLN B N 1
ATOM 2270 C CA . GLN B 1 112 ? -18.578 -20.656 -12.766 1 80.44 112 GLN B CA 1
ATOM 2271 C C . GLN B 1 112 ? -17.25 -21.312 -12.383 1 80.44 112 GLN B C 1
ATOM 2273 O O . GLN B 1 112 ? -17.156 -21.984 -11.359 1 80.44 112 GLN B O 1
ATOM 2278 N N . ILE B 1 113 ? -16.312 -21.188 -13.281 1 82.19 113 ILE B N 1
ATOM 2279 C CA . ILE B 1 113 ? -14.977 -21.703 -13.008 1 82.19 113 ILE B CA 1
ATOM 2280 C C . ILE B 1 113 ? -14.117 -20.625 -12.359 1 82.19 113 ILE B C 1
ATOM 2282 O O . ILE B 1 113 ? -13.727 -19.656 -13.016 1 82.19 113 ILE B O 1
ATOM 2286 N N . THR B 1 114 ? -13.93 -20.75 -11.094 1 84.81 114 THR B N 1
ATOM 2287 C CA . THR B 1 114 ? -13.219 -19.75 -10.305 1 84.81 114 THR B CA 1
ATOM 2288 C C . THR B 1 114 ? -12.172 -20.406 -9.422 1 84.81 114 THR B C 1
ATOM 2290 O O . THR B 1 114 ? -12.164 -21.625 -9.25 1 84.81 114 THR B O 1
ATOM 2293 N N . THR B 1 115 ? -11.211 -19.641 -9.031 1 87.94 115 THR B N 1
ATOM 2294 C CA . THR B 1 115 ? -10.344 -20.094 -7.957 1 87.94 115 THR B CA 1
ATOM 2295 C C . THR B 1 115 ? -11.141 -20.312 -6.672 1 87.94 115 THR B C 1
ATOM 2297 O O . THR B 1 115 ? -12.242 -19.781 -6.523 1 87.94 115 THR B O 1
ATOM 2300 N N . THR B 1 116 ? -10.594 -21.188 -5.824 1 90.5 116 THR B N 1
ATOM 2301 C CA . THR B 1 116 ? -11.219 -21.422 -4.527 1 90.5 116 THR B CA 1
ATOM 2302 C C . THR B 1 116 ? -10.258 -21.047 -3.395 1 90.5 116 THR B C 1
ATOM 2304 O O . THR B 1 116 ? -9.039 -21.125 -3.555 1 90.5 116 THR B O 1
ATOM 2307 N N . GLY B 1 117 ? -10.883 -20.703 -2.287 1 94 117 GLY B N 1
ATOM 2308 C CA . GLY B 1 117 ? -10.07 -20.375 -1.127 1 94 117 GLY B CA 1
ATOM 2309 C C . GLY B 1 117 ? -9.109 -21.484 -0.742 1 94 117 GLY B C 1
ATOM 2310 O O . GLY B 1 117 ? -7.934 -21.219 -0.469 1 94 117 GLY B O 1
ATOM 2311 N N . ASN B 1 118 ? -9.539 -22.719 -0.773 1 95.81 118 ASN B N 1
ATOM 2312 C CA . ASN B 1 118 ? -8.703 -23.859 -0.379 1 95.81 118 ASN B CA 1
ATOM 2313 C C . ASN B 1 118 ? -7.539 -24.047 -1.345 1 95.81 118 ASN B C 1
ATOM 2315 O O . ASN B 1 118 ? -6.406 -24.266 -0.919 1 95.81 118 ASN B O 1
ATOM 2319 N N . SER B 1 119 ? -7.836 -24.031 -2.617 1 96.19 119 SER B N 1
ATOM 2320 C CA . SER B 1 119 ? -6.77 -24.203 -3.596 1 96.19 119 SER B CA 1
ATOM 2321 C C . SER B 1 119 ? -5.742 -23.078 -3.502 1 96.19 119 SER B C 1
ATOM 2323 O O . SER B 1 119 ? -4.539 -23.312 -3.623 1 96.19 119 SER B O 1
ATOM 2325 N N . THR B 1 120 ? -6.238 -21.828 -3.295 1 97.25 120 THR B N 1
ATOM 2326 C CA . THR B 1 120 ? -5.352 -20.672 -3.164 1 97.25 120 THR B CA 1
ATOM 2327 C C . THR B 1 120 ? -4.465 -20.812 -1.931 1 97.25 120 THR B C 1
ATOM 2329 O O . THR B 1 120 ? -3.248 -20.625 -2.012 1 97.25 120 THR B O 1
ATOM 2332 N N . ILE B 1 121 ? -5.051 -21.219 -0.816 1 98.31 121 ILE B N 1
ATOM 2333 C CA . ILE B 1 121 ? -4.32 -21.375 0.436 1 98.31 121 ILE B CA 1
ATOM 2334 C C . ILE B 1 121 ? -3.258 -22.469 0.275 1 98.31 121 ILE B C 1
ATOM 2336 O O . ILE B 1 121 ? -2.107 -22.281 0.68 1 98.31 121 ILE B O 1
ATOM 2340 N N . ASP B 1 122 ? -3.619 -23.547 -0.344 1 98.19 122 ASP B N 1
ATOM 2341 C CA . ASP B 1 122 ? -2.68 -24.641 -0.582 1 98.19 122 ASP B CA 1
ATOM 2342 C C . ASP B 1 122 ? -1.494 -24.172 -1.422 1 98.1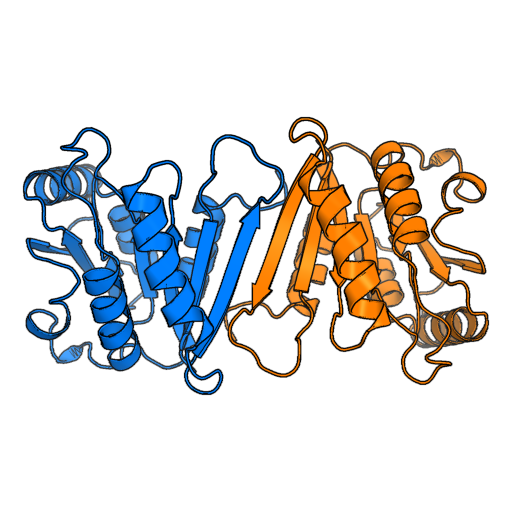9 122 ASP B C 1
ATOM 2344 O O . ASP B 1 122 ? -0.343 -24.484 -1.111 1 98.19 122 ASP B O 1
ATOM 2348 N N . ALA B 1 123 ? -1.786 -23.469 -2.445 1 98.5 123 ALA B N 1
ATOM 2349 C CA . ALA B 1 123 ? -0.734 -22.953 -3.318 1 98.5 123 ALA B CA 1
ATOM 2350 C C . ALA B 1 123 ? 0.187 -22 -2.564 1 98.5 123 ALA B C 1
ATOM 2352 O O . ALA B 1 123 ? 1.409 -22.062 -2.723 1 98.5 123 ALA B O 1
ATOM 2353 N N . VAL B 1 124 ? -0.357 -21.109 -1.762 1 98.69 124 VAL B N 1
ATOM 2354 C CA . VAL B 1 124 ? 0.426 -20.141 -0.997 1 98.69 124 VAL B CA 1
ATOM 2355 C C . VAL B 1 124 ? 1.362 -20.891 -0.04 1 98.69 124 VAL B C 1
ATOM 2357 O O . VAL B 1 124 ? 2.545 -20.547 0.06 1 98.69 124 VAL B O 1
ATOM 2360 N N . LYS B 1 125 ? 0.845 -21.906 0.623 1 98.56 125 LYS B N 1
ATOM 2361 C CA . LYS B 1 125 ? 1.673 -22.703 1.524 1 98.56 125 LYS B CA 1
ATOM 2362 C C . LYS B 1 125 ? 2.85 -23.328 0.781 1 98.56 125 LYS B C 1
ATOM 2364 O O . LYS B 1 125 ? 3.988 -23.281 1.248 1 98.56 125 LYS B O 1
ATOM 2369 N N . GLN B 1 126 ? 2.559 -23.922 -0.31 1 98.62 126 GLN B N 1
ATOM 2370 C CA . GLN B 1 126 ? 3.604 -24.547 -1.118 1 98.62 126 GLN B CA 1
ATOM 2371 C C . GLN B 1 126 ? 4.633 -23.516 -1.571 1 98.62 126 GLN B C 1
ATOM 2373 O O . GLN B 1 126 ? 5.84 -23.75 -1.476 1 98.62 126 GLN B O 1
ATOM 2378 N N . LEU B 1 127 ? 4.164 -22.375 -2.031 1 98.69 127 LEU B N 1
ATOM 2379 C CA . LEU B 1 127 ? 5.055 -21.328 -2.521 1 98.69 127 LEU B CA 1
ATOM 2380 C C . LEU B 1 127 ? 5.965 -20.812 -1.407 1 98.69 127 LEU B C 1
ATOM 2382 O O . LEU B 1 127 ? 7.16 -20.594 -1.628 1 98.69 127 LEU B O 1
ATOM 2386 N N . LEU B 1 128 ? 5.422 -20.641 -0.244 1 98.38 128 LEU B N 1
ATOM 2387 C CA . LEU B 1 128 ? 6.234 -20.172 0.877 1 98.38 128 LEU B CA 1
ATOM 2388 C C . LEU B 1 128 ? 7.375 -21.141 1.157 1 98.38 128 LEU B C 1
ATOM 2390 O O . LEU B 1 128 ? 8.461 -20.734 1.559 1 98.38 128 LEU B O 1
ATOM 2394 N N . SER B 1 129 ? 7.113 -22.422 0.873 1 97.75 129 SER B N 1
ATOM 2395 C CA . SER B 1 129 ? 8.156 -23.422 1.051 1 97.75 129 SER B CA 1
ATOM 2396 C C . SER B 1 129 ? 9.172 -23.375 -0.085 1 97.75 129 SER B C 1
ATOM 2398 O O . SER B 1 129 ? 10.367 -23.609 0.13 1 97.75 129 SER B O 1
ATOM 2400 N N . TRP B 1 130 ? 8.766 -23 -1.219 1 98.38 130 TRP B N 1
ATOM 2401 C CA . TRP B 1 130 ? 9.586 -23.078 -2.424 1 98.38 130 TRP B CA 1
ATOM 2402 C C . TRP B 1 130 ? 10.32 -21.766 -2.68 1 98.38 130 TRP B C 1
ATOM 2404 O O . TRP B 1 130 ? 11.258 -21.719 -3.473 1 98.38 130 TRP B O 1
ATOM 2414 N N . MET B 1 131 ? 9.938 -20.719 -2.037 1 98.25 131 MET B N 1
ATOM 2415 C CA . MET B 1 131 ? 10.5 -19.391 -2.295 1 98.25 131 MET B CA 1
ATOM 2416 C C . MET B 1 131 ? 11.781 -19.172 -1.495 1 98.25 131 MET B C 1
ATOM 2418 O O . MET B 1 131 ? 11.938 -19.734 -0.406 1 98.25 131 MET B O 1
ATOM 2422 N N . LYS B 1 132 ? 12.664 -18.406 -2.006 1 97.94 132 LYS B N 1
ATOM 2423 C CA . LYS B 1 132 ? 13.789 -17.922 -1.205 1 97.94 132 LYS B CA 1
ATOM 2424 C C . LYS B 1 132 ? 13.344 -16.875 -0.195 1 97.94 132 LYS B C 1
ATOM 2426 O O . LYS B 1 132 ? 12.312 -16.219 -0.382 1 97.94 132 LYS B O 1
ATOM 2431 N N . PRO B 1 133 ? 14.117 -16.688 0.864 1 97.88 133 PRO B N 1
ATOM 2432 C CA . PRO B 1 133 ? 13.805 -15.562 1.743 1 97.88 133 PRO B CA 1
ATOM 2433 C C . PRO B 1 133 ? 13.742 -14.227 0.997 1 97.88 133 PRO B C 1
ATOM 2435 O O . PRO B 1 133 ? 14.578 -13.969 0.124 1 97.88 133 PRO B O 1
ATOM 2438 N N . GLY B 1 134 ? 12.742 -13.508 1.283 1 98.06 134 GLY B N 1
ATOM 2439 C CA . GLY B 1 134 ? 12.57 -12.227 0.606 1 98.06 134 GLY B CA 1
ATOM 2440 C C . GLY B 1 134 ? 11.68 -12.32 -0.62 1 98.06 134 GLY B C 1
ATOM 2441 O O . GLY B 1 134 ? 11.344 -11.297 -1.225 1 98.06 134 GLY B O 1
ATOM 2442 N N . GLY B 1 135 ? 11.305 -13.586 -1.013 1 98.69 135 GLY B N 1
ATOM 2443 C CA . GLY B 1 135 ? 10.359 -13.734 -2.104 1 98.69 135 GLY B CA 1
ATOM 2444 C C . GLY B 1 135 ? 8.984 -13.164 -1.786 1 98.69 135 GLY B C 1
ATOM 2445 O O . GLY B 1 135 ? 8.594 -13.109 -0.621 1 98.69 135 GLY B O 1
ATOM 2446 N N . ILE B 1 136 ? 8.258 -12.766 -2.842 1 98.94 136 ILE B N 1
ATOM 2447 C CA . ILE B 1 136 ? 6.973 -12.117 -2.625 1 98.94 136 ILE B CA 1
ATOM 2448 C C . ILE B 1 136 ? 5.883 -12.844 -3.412 1 98.94 136 ILE B C 1
ATOM 2450 O O . ILE B 1 136 ? 6.078 -13.188 -4.578 1 98.94 136 ILE B O 1
ATOM 2454 N N . ILE B 1 137 ? 4.781 -13.133 -2.742 1 98.94 137 ILE B N 1
ATOM 2455 C CA . ILE B 1 137 ? 3.547 -13.609 -3.355 1 98.94 137 ILE B CA 1
ATOM 2456 C C . ILE B 1 137 ? 2.514 -12.484 -3.379 1 98.94 137 ILE B C 1
ATOM 2458 O O . ILE B 1 137 ? 2.213 -11.891 -2.344 1 98.94 137 ILE B O 1
ATOM 2462 N N . VAL B 1 138 ? 1.991 -12.188 -4.539 1 98.94 138 VAL B N 1
ATOM 2463 C CA . VAL B 1 138 ? 0.973 -11.148 -4.664 1 98.94 138 VAL B CA 1
ATOM 2464 C C . VAL B 1 138 ? -0.367 -11.781 -5.031 1 98.94 138 VAL B C 1
ATOM 2466 O O . VAL B 1 138 ? -0.473 -12.484 -6.043 1 98.94 138 VAL B O 1
ATOM 2469 N N . LEU B 1 139 ? -1.388 -11.547 -4.242 1 98.69 139 LEU B N 1
ATOM 2470 C CA . LEU B 1 139 ? -2.768 -11.922 -4.527 1 98.69 139 LEU B CA 1
ATOM 2471 C C . LEU B 1 139 ? -3.609 -10.695 -4.863 1 98.69 139 LEU B C 1
ATOM 2473 O O . LEU B 1 139 ? -3.732 -9.781 -4.047 1 98.69 139 LEU B O 1
ATOM 2477 N N . VAL B 1 140 ? -4.109 -10.664 -6.082 1 97.81 140 VAL B N 1
ATOM 2478 C CA . VAL B 1 140 ? -5.129 -9.672 -6.422 1 97.81 140 VAL B CA 1
ATOM 2479 C C . VAL B 1 140 ? -6.516 -10.258 -6.18 1 97.81 140 VAL B C 1
ATOM 2481 O O . VAL B 1 140 ? -6.914 -11.227 -6.836 1 97.81 140 VAL B O 1
ATOM 2484 N N . ILE B 1 141 ? -7.262 -9.672 -5.281 1 96.31 141 ILE B N 1
ATOM 2485 C CA . ILE B 1 141 ? -8.508 -10.258 -4.801 1 96.31 141 ILE B CA 1
ATOM 2486 C C . ILE B 1 141 ? -9.688 -9.406 -5.262 1 96.31 141 ILE B C 1
ATOM 2488 O O . ILE B 1 141 ? -9.734 -8.203 -5 1 96.31 141 ILE B O 1
ATOM 2492 N N . TYR B 1 142 ? -10.555 -10.07 -5.926 1 91.19 142 TYR B N 1
ATOM 2493 C CA . TYR B 1 142 ? -11.82 -9.484 -6.336 1 91.19 142 TYR B CA 1
ATOM 2494 C C . TYR B 1 142 ? -12.961 -9.969 -5.453 1 91.19 142 TYR B C 1
ATOM 2496 O O . TYR B 1 142 ? -13.055 -11.164 -5.152 1 91.19 142 TYR B O 1
ATOM 2504 N N . HIS B 1 143 ? -13.805 -9.078 -4.996 1 86.5 143 HIS B N 1
ATOM 2505 C CA . HIS B 1 143 ? -14.836 -9.516 -4.066 1 86.5 143 HIS B CA 1
ATOM 2506 C C . HIS B 1 143 ? -16.203 -8.945 -4.445 1 86.5 143 HIS B C 1
ATOM 2508 O O . HIS B 1 143 ? -17.031 -8.688 -3.574 1 86.5 143 HIS B O 1
ATOM 2514 N N . GLY B 1 144 ? -16.375 -8.812 -5.68 1 80.31 144 GLY B N 1
ATOM 2515 C CA . GLY B 1 144 ? -17.609 -8.242 -6.195 1 80.31 144 GLY B CA 1
ATOM 2516 C C . GLY B 1 144 ? -18.75 -9.242 -6.262 1 80.31 144 GLY B C 1
ATOM 2517 O O . GLY B 1 144 ? -19.906 -8.852 -6.328 1 80.31 144 GLY B O 1
ATOM 2518 N N . HIS B 1 145 ? -18.469 -10.555 -6.363 1 80.06 145 HIS B N 1
ATOM 2519 C CA . HIS B 1 145 ? -19.5 -11.578 -6.438 1 80.06 145 HIS B CA 1
ATOM 2520 C C . HIS B 1 145 ? -19.438 -12.516 -5.238 1 80.06 145 HIS B C 1
ATOM 2522 O O . HIS B 1 145 ? -18.453 -12.508 -4.492 1 80.06 145 HIS B O 1
ATOM 2528 N N . GLU B 1 146 ? -20.484 -13.273 -5.074 1 77.69 146 GLU B N 1
ATOM 2529 C CA . GLU B 1 146 ? -20.625 -14.102 -3.877 1 77.69 146 GLU B CA 1
ATOM 2530 C C . GLU B 1 146 ? -19.453 -15.055 -3.721 1 77.69 146 GLU B C 1
ATOM 2532 O O . GLU B 1 146 ? -18.906 -15.203 -2.627 1 77.69 146 GLU B O 1
ATOM 2537 N N . GLN B 1 147 ? -19.109 -15.742 -4.789 1 77.69 147 GLN B N 1
ATOM 2538 C CA . GLN B 1 147 ? -17.984 -16.672 -4.738 1 77.69 147 GLN B CA 1
ATOM 2539 C C . GLN B 1 147 ? -16.688 -15.945 -4.367 1 77.69 147 GLN B C 1
ATOM 2541 O O . GLN B 1 147 ? -15.852 -16.484 -3.637 1 77.69 147 GLN B O 1
ATOM 2546 N N . GLY B 1 148 ? -16.609 -14.797 -4.91 1 81.19 148 GLY B N 1
ATOM 2547 C CA . GLY B 1 148 ? -15.445 -13.977 -4.586 1 81.19 148 GLY B CA 1
ATOM 2548 C C . GLY B 1 148 ? -15.383 -13.594 -3.119 1 81.19 148 GLY B C 1
ATOM 2549 O O . GLY B 1 148 ? -14.297 -13.578 -2.527 1 81.19 148 GLY B O 1
ATOM 2550 N N . LYS B 1 149 ? -16.516 -13.406 -2.572 1 86.38 149 LYS B N 1
ATOM 2551 C CA . LYS B 1 149 ? -16.562 -13.031 -1.164 1 86.38 149 LYS B CA 1
ATOM 2552 C C . LYS B 1 149 ? -16.156 -14.195 -0.266 1 86.38 149 LYS B C 1
ATOM 2554 O O . LYS B 1 149 ? -15.414 -14 0.702 1 86.38 149 LYS B O 1
ATOM 2559 N N . THR B 1 150 ? -16.625 -15.367 -0.56 1 87.19 150 THR B N 1
ATOM 2560 C CA . THR B 1 150 ? -16.281 -16.562 0.214 1 87.19 150 THR B CA 1
ATOM 2561 C C . THR B 1 150 ? -14.789 -16.844 0.139 1 87.19 150 THR B C 1
ATOM 2563 O O . THR B 1 150 ? -14.148 -17.109 1.159 1 87.19 150 THR B O 1
ATOM 2566 N N . GLU B 1 151 ? -14.266 -16.828 -1.053 1 89.69 151 GLU B N 1
ATOM 2567 C CA . GLU B 1 151 ? -12.828 -17.031 -1.252 1 89.69 151 GLU B CA 1
ATOM 2568 C C . GLU B 1 151 ? -12.016 -15.992 -0.494 1 89.69 151 GLU B C 1
ATOM 2570 O O . GLU B 1 151 ? -11.039 -16.328 0.18 1 89.69 151 GLU B O 1
ATOM 2575 N N . LYS B 1 152 ? -12.484 -14.797 -0.691 1 92.5 152 LYS B N 1
ATOM 2576 C CA . LYS B 1 152 ? -11.82 -13.695 -0.002 1 92.5 152 LYS B CA 1
ATOM 2577 C C . LYS B 1 152 ? -11.75 -13.945 1.501 1 92.5 152 LYS B C 1
ATOM 2579 O O . LYS B 1 152 ? -10.688 -13.828 2.109 1 92.5 152 LYS B O 1
ATOM 2584 N N . ASP B 1 153 ? -12.859 -14.336 2.121 1 95.19 153 ASP B N 1
ATOM 2585 C CA . ASP B 1 153 ? -12.914 -14.516 3.568 1 95.19 153 ASP B CA 1
ATOM 2586 C C . ASP B 1 153 ? -11.969 -15.625 4.02 1 95.19 153 ASP B C 1
ATOM 2588 O O . ASP B 1 153 ? -11.266 -15.477 5.023 1 95.19 153 ASP B O 1
ATOM 2592 N N . LYS B 1 154 ? -11.938 -16.719 3.289 1 95.38 154 LYS B N 1
ATOM 2593 C CA . LYS B 1 154 ? -11.062 -17.844 3.625 1 95.38 154 LYS B CA 1
ATOM 2594 C C . LYS B 1 154 ? -9.594 -17.438 3.51 1 95.38 154 LYS B C 1
ATOM 2596 O O . LYS B 1 154 ? -8.797 -17.703 4.418 1 95.38 154 LYS B O 1
ATOM 2601 N N . VAL B 1 155 ? -9.266 -16.812 2.436 1 97.56 155 VAL B N 1
ATOM 2602 C CA . VAL B 1 155 ? -7.891 -16.406 2.17 1 97.56 155 VAL B CA 1
ATOM 2603 C C . VAL B 1 155 ? -7.445 -15.375 3.201 1 97.56 155 VAL B C 1
ATOM 2605 O O . VAL B 1 155 ? -6.348 -15.477 3.76 1 97.56 155 VAL B O 1
ATOM 2608 N N . MET B 1 156 ? -8.352 -14.422 3.5 1 97.88 156 MET B N 1
ATOM 2609 C CA . MET B 1 156 ? -8.023 -13.375 4.461 1 97.88 156 MET B CA 1
ATOM 2610 C C . MET B 1 156 ? -7.793 -13.961 5.852 1 97.88 156 MET B C 1
ATOM 2612 O O . MET B 1 156 ? -6.867 -13.562 6.555 1 97.88 156 MET B O 1
ATOM 2616 N N . SER B 1 157 ? -8.625 -14.875 6.258 1 98 157 SER B N 1
ATOM 2617 C CA . SER B 1 157 ? -8.469 -15.531 7.551 1 98 157 SER B CA 1
ATOM 2618 C C . SER B 1 157 ? -7.125 -16.25 7.637 1 98 157 SER B C 1
ATOM 2620 O O . SER B 1 157 ? -6.414 -16.141 8.641 1 98 157 SER B O 1
ATOM 2622 N N . PHE B 1 158 ? -6.805 -16.938 6.594 1 98.44 158 PHE B N 1
ATOM 2623 C CA . PHE B 1 158 ? -5.562 -17.703 6.566 1 98.44 158 PHE B CA 1
ATOM 2624 C C . PHE B 1 158 ? -4.355 -16.781 6.621 1 98.44 158 PHE B C 1
ATOM 2626 O O . PHE B 1 158 ? -3.486 -16.922 7.48 1 98.44 158 PHE B O 1
ATOM 2633 N N . VAL B 1 159 ? -4.301 -15.734 5.754 1 98.56 159 VAL B N 1
ATOM 2634 C CA . VAL B 1 159 ? -3.088 -14.93 5.602 1 98.56 159 VAL B CA 1
ATOM 2635 C C . VAL B 1 159 ? -2.879 -14.07 6.84 1 98.56 159 VAL B C 1
ATOM 2637 O O . VAL B 1 159 ? -1.742 -13.758 7.207 1 98.56 159 VAL B O 1
ATOM 2640 N N . SER B 1 160 ? -3.971 -13.641 7.516 1 98.12 160 SER B N 1
ATOM 2641 C CA . SER B 1 160 ? -3.861 -12.82 8.719 1 98.12 160 SER B CA 1
ATOM 2642 C C . SER B 1 160 ? -3.283 -13.617 9.883 1 98.12 160 SER B C 1
ATOM 2644 O O . SER B 1 160 ? -2.828 -13.039 10.867 1 98.12 160 SER B O 1
ATOM 2646 N N . GLU B 1 161 ? -3.248 -14.945 9.75 1 97.81 161 GLU B N 1
ATOM 2647 C CA . GLU B 1 161 ? -2.803 -15.805 10.844 1 97.81 161 GLU B CA 1
ATOM 2648 C C . GLU B 1 161 ? -1.396 -16.344 10.586 1 97.81 161 GLU B C 1
ATOM 2650 O O . GLU B 1 161 ? -0.826 -17.031 11.43 1 97.81 161 GLU B O 1
ATOM 2655 N N . ILE B 1 162 ? -0.857 -16.047 9.43 1 98.38 162 ILE B N 1
ATOM 2656 C CA . ILE B 1 162 ? 0.513 -16.469 9.148 1 98.38 162 ILE B CA 1
ATOM 2657 C C . ILE B 1 162 ? 1.45 -15.898 10.211 1 98.38 162 ILE B C 1
ATOM 2659 O O . ILE B 1 162 ? 1.358 -14.727 10.562 1 98.38 162 ILE B O 1
ATOM 2663 N N . ASP B 1 163 ? 2.34 -16.719 10.734 1 97.75 163 ASP B N 1
ATOM 2664 C CA . ASP B 1 163 ? 3.326 -16.281 11.711 1 97.75 163 ASP B CA 1
ATOM 2665 C C . ASP B 1 163 ? 4.215 -15.18 11.141 1 97.75 163 ASP B C 1
ATOM 2667 O O . ASP B 1 163 ? 4.805 -15.344 10.07 1 97.75 163 ASP B O 1
ATOM 2671 N N . GLN B 1 164 ? 4.238 -14.078 11.836 1 96.88 164 GLN B N 1
ATOM 2672 C CA . GLN B 1 164 ? 4.988 -12.922 11.367 1 96.88 164 GLN B CA 1
ATOM 2673 C C . GLN B 1 164 ? 6.477 -13.242 11.242 1 96.88 164 GLN B C 1
ATOM 2675 O O . GLN B 1 164 ? 7.211 -12.539 10.547 1 96.88 164 GLN B O 1
ATOM 2680 N N . ASN B 1 165 ? 6.969 -14.266 11.891 1 96.88 165 ASN B N 1
ATOM 2681 C CA . ASN B 1 165 ? 8.359 -14.688 11.742 1 96.88 165 ASN B CA 1
ATOM 2682 C C . ASN B 1 165 ? 8.578 -15.477 10.453 1 96.88 165 ASN B C 1
ATOM 2684 O O . ASN B 1 165 ? 9.711 -15.672 10.023 1 96.88 165 ASN B O 1
ATOM 2688 N N . ALA B 1 166 ? 7.496 -15.984 9.891 1 97.81 166 ALA B N 1
ATOM 2689 C CA . ALA B 1 166 ? 7.582 -16.734 8.641 1 97.81 166 ALA B CA 1
ATOM 2690 C C . ALA B 1 166 ? 7.43 -15.805 7.438 1 97.81 166 ALA B C 1
ATOM 2692 O O . ALA B 1 166 ? 8.094 -15.992 6.414 1 97.81 166 ALA B O 1
ATOM 2693 N N . ALA B 1 167 ? 6.52 -14.82 7.59 1 98.5 167 ALA B N 1
ATOM 2694 C CA . ALA B 1 167 ? 6.273 -13.906 6.48 1 98.5 167 ALA B CA 1
ATOM 2695 C C . ALA B 1 167 ? 5.652 -12.602 6.969 1 98.5 167 ALA B C 1
ATOM 2697 O O . ALA B 1 167 ? 5.047 -12.562 8.047 1 98.5 167 ALA B O 1
ATOM 2698 N N . HIS B 1 168 ? 5.824 -11.555 6.211 1 98.19 168 HIS B N 1
ATOM 2699 C CA . HIS B 1 168 ? 5.055 -10.32 6.34 1 98.19 168 HIS B CA 1
ATOM 2700 C C . HIS B 1 168 ? 3.881 -10.297 5.367 1 98.19 168 HIS B C 1
ATOM 2702 O O . HIS B 1 168 ? 4.027 -10.672 4.203 1 98.19 168 HIS B O 1
ATOM 2708 N N . VAL B 1 169 ? 2.742 -9.914 5.891 1 98.81 169 VAL B N 1
ATOM 2709 C CA . VAL B 1 169 ? 1.563 -9.875 5.035 1 98.81 169 VAL B CA 1
ATOM 2710 C C . VAL B 1 169 ? 1.014 -8.453 4.969 1 98.81 169 VAL B C 1
ATOM 2712 O O . VAL B 1 169 ? 0.562 -7.91 5.98 1 98.81 169 VAL B O 1
ATOM 2715 N N . LEU B 1 170 ? 1.008 -7.91 3.787 1 98.75 170 LEU B N 1
ATOM 2716 C CA . LEU B 1 170 ? 0.567 -6.539 3.537 1 98.75 170 LEU B CA 1
ATOM 2717 C C . LEU B 1 170 ? -0.772 -6.527 2.809 1 98.75 170 LEU B C 1
ATOM 2719 O O . LEU B 1 170 ? -0.971 -7.273 1.85 1 98.75 170 LEU B O 1
ATOM 2723 N N . LYS B 1 171 ? -1.709 -5.762 3.287 1 98.75 171 LYS B N 1
ATOM 2724 C CA . LYS B 1 171 ? -2.945 -5.453 2.576 1 98.75 171 LYS B CA 1
ATOM 2725 C C . LYS B 1 171 ? -2.914 -4.031 2.016 1 98.75 171 LYS B C 1
ATOM 2727 O O . LYS B 1 171 ? -2.562 -3.088 2.723 1 98.75 171 LYS B O 1
ATOM 2732 N N . TYR B 1 172 ? -3.135 -3.836 0.743 1 98.81 172 TYR B N 1
ATOM 2733 C CA . TYR B 1 172 ? -3.217 -2.596 -0.021 1 98.81 172 TYR B CA 1
ATOM 2734 C C . TYR B 1 172 ? -4.586 -2.445 -0.671 1 98.81 172 TYR B C 1
ATOM 2736 O O . TYR B 1 172 ? -4.93 -3.191 -1.59 1 98.81 172 TYR B O 1
ATOM 2744 N N . GLN B 1 173 ? -5.422 -1.432 -0.177 1 98.62 173 GLN B N 1
ATOM 2745 C CA . GLN B 1 173 ? -6.824 -1.399 -0.571 1 98.62 173 GLN B CA 1
ATOM 2746 C C . GLN B 1 173 ? -7.352 0.033 -0.619 1 98.62 173 GLN B C 1
ATOM 2748 O O . GLN B 1 173 ? -7.164 0.8 0.327 1 98.62 173 GLN B O 1
ATOM 2753 N N . PHE B 1 174 ? -7.961 0.407 -1.754 1 98.38 174 PHE B N 1
ATOM 2754 C CA . PHE B 1 174 ? -8.75 1.633 -1.776 1 98.38 174 PHE B CA 1
ATOM 2755 C C . PHE B 1 174 ? -10.086 1.429 -1.069 1 98.38 174 PHE B C 1
ATOM 2757 O O . PHE B 1 174 ? -10.891 0.59 -1.48 1 98.38 174 PHE B O 1
ATOM 2764 N N . ILE B 1 175 ? -10.383 2.264 -0.088 1 98.12 175 ILE B N 1
ATOM 2765 C CA . ILE B 1 175 ? -11.422 1.863 0.854 1 98.12 175 ILE B CA 1
ATOM 2766 C C . ILE B 1 175 ? -12.664 2.727 0.65 1 98.12 175 ILE B C 1
ATOM 2768 O O . ILE B 1 175 ? -13.68 2.537 1.328 1 98.12 175 ILE B O 1
ATOM 2772 N N . ASN B 1 176 ? -12.594 3.713 -0.25 1 98.12 176 ASN B N 1
ATOM 2773 C CA . ASN B 1 176 ? -13.758 4.57 -0.454 1 98.12 176 ASN B CA 1
ATOM 2774 C C . ASN B 1 176 ? -14.336 4.406 -1.856 1 98.12 176 ASN B C 1
ATOM 2776 O O . ASN B 1 176 ? -15.102 5.25 -2.32 1 98.12 176 ASN B O 1
ATOM 2780 N N . GLN B 1 177 ? -13.859 3.396 -2.568 1 95.12 177 GLN B N 1
ATOM 2781 C CA . GLN B 1 177 ? -14.328 3.178 -3.934 1 95.12 177 GLN B CA 1
ATOM 2782 C C . GLN B 1 177 ? -15.578 2.307 -3.957 1 95.12 177 GLN B C 1
ATOM 2784 O O . GLN B 1 177 ? -15.695 1.362 -3.174 1 95.12 177 GLN B O 1
ATOM 2789 N N . LYS B 1 178 ? -16.422 2.602 -4.875 1 91.94 178 LYS B N 1
ATOM 2790 C CA . LYS B 1 178 ? -17.672 1.862 -5.016 1 91.94 178 LYS B CA 1
ATOM 2791 C C . LYS B 1 178 ? -17.469 0.601 -5.852 1 91.94 178 LYS B C 1
ATOM 2793 O O . LYS B 1 178 ? -16.422 0.422 -6.477 1 91.94 178 LYS B O 1
ATOM 2798 N N . ASN B 1 179 ? -18.422 -0.375 -5.77 1 90.44 179 ASN B N 1
ATOM 2799 C CA . ASN B 1 179 ? -18.547 -1.553 -6.621 1 90.44 179 ASN B CA 1
ATOM 2800 C C . ASN B 1 179 ? -17.5 -2.605 -6.293 1 90.44 179 ASN B C 1
ATOM 2802 O O . ASN B 1 179 ? -16.938 -3.236 -7.195 1 90.44 179 ASN B O 1
ATOM 2806 N N . SER B 1 180 ? -17.078 -2.68 -5.066 1 88.44 180 SER B N 1
ATOM 2807 C CA . SER B 1 180 ? -16.219 -3.74 -4.547 1 88.44 180 SER B CA 1
ATOM 2808 C C . SER B 1 180 ? -14.914 -3.83 -5.336 1 88.44 180 SER B C 1
ATOM 2810 O O . SER B 1 180 ? -14.594 -4.883 -5.895 1 88.44 180 SER B O 1
ATOM 2812 N N . PRO B 1 181 ? -14.219 -2.748 -5.375 1 92.06 181 PRO B N 1
ATOM 2813 C CA . PRO B 1 181 ? -12.938 -2.781 -6.094 1 92.06 181 PRO B CA 1
ATOM 2814 C C . PRO B 1 181 ? -11.977 -3.828 -5.539 1 92.06 181 PRO B C 1
ATOM 2816 O O . PRO B 1 181 ? -12.047 -4.172 -4.355 1 92.06 181 PRO B O 1
ATOM 2819 N N . PRO B 1 182 ? -11.117 -4.336 -6.434 1 95.81 182 PRO B N 1
ATOM 2820 C CA . PRO B 1 182 ? -10.148 -5.324 -5.949 1 95.81 182 PRO B CA 1
ATOM 2821 C C . PRO B 1 182 ? -9.117 -4.727 -4.992 1 95.81 182 PRO B C 1
ATOM 2823 O O . PRO B 1 182 ? -8.984 -3.502 -4.918 1 95.81 182 PRO B O 1
ATOM 2826 N N . PHE B 1 183 ? -8.484 -5.535 -4.246 1 97.88 183 PHE B N 1
ATOM 2827 C CA . PHE B 1 183 ? -7.363 -5.129 -3.404 1 97.88 183 PHE B CA 1
ATOM 2828 C C . PHE B 1 183 ? -6.25 -6.168 -3.441 1 97.88 183 PHE B C 1
ATOM 2830 O O . PHE B 1 183 ? -6.414 -7.238 -4.031 1 97.88 183 PHE B O 1
ATOM 2837 N N . ILE B 1 184 ? -5.098 -5.848 -2.848 1 98.44 184 ILE B N 1
ATOM 2838 C CA . ILE B 1 184 ? -3.908 -6.691 -2.904 1 98.44 184 ILE B CA 1
ATOM 2839 C C . ILE B 1 184 ? -3.588 -7.227 -1.512 1 98.44 184 ILE B C 1
ATOM 2841 O O . ILE B 1 184 ? -3.664 -6.492 -0.524 1 98.44 184 ILE B O 1
ATOM 2845 N N . ILE B 1 185 ? -3.268 -8.484 -1.504 1 98.81 185 ILE B N 1
ATOM 2846 C CA . ILE B 1 185 ? -2.51 -9.07 -0.406 1 98.81 185 ILE B CA 1
ATOM 2847 C C . ILE B 1 185 ? -1.112 -9.453 -0.889 1 98.81 185 ILE B C 1
ATOM 2849 O O . ILE B 1 185 ? -0.967 -10.211 -1.854 1 98.81 185 ILE B O 1
ATOM 2853 N N . ALA B 1 186 ? -0.108 -8.93 -0.29 1 98.88 186 ALA B N 1
ATOM 2854 C CA . ALA B 1 186 ? 1.275 -9.281 -0.599 1 98.88 186 ALA B CA 1
ATOM 2855 C C . ALA B 1 186 ? 1.933 -10.008 0.573 1 98.88 186 ALA B C 1
ATOM 2857 O O . ALA B 1 186 ? 1.896 -9.523 1.707 1 98.88 186 ALA B O 1
ATOM 2858 N N . ILE B 1 187 ? 2.498 -11.141 0.324 1 98.88 187 ILE B N 1
ATOM 2859 C CA . ILE B 1 187 ? 3.166 -11.969 1.327 1 98.88 187 ILE B CA 1
ATOM 2860 C C . ILE B 1 187 ? 4.664 -12.016 1.038 1 98.88 187 ILE B C 1
ATOM 2862 O O . ILE B 1 187 ? 5.082 -12.492 -0.02 1 98.88 187 ILE B O 1
ATOM 2866 N N . GLU B 1 188 ? 5.465 -11.531 1.911 1 98.81 188 GLU B N 1
ATOM 2867 C CA . GLU B 1 188 ? 6.91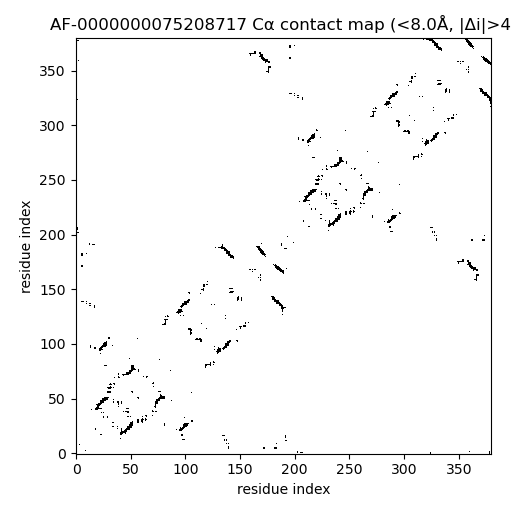8 -11.609 1.781 1 98.81 188 GLU B CA 1
ATOM 2868 C C . GLU B 1 188 ? 7.508 -12.633 2.752 1 98.81 188 GLU B C 1
ATOM 2870 O O . GLU B 1 188 ? 7.395 -12.469 3.969 1 98.81 188 GLU B O 1
ATOM 2875 N N . LYS B 1 189 ? 8.109 -13.57 2.227 1 98.5 189 LYS B N 1
ATOM 2876 C CA . LYS B 1 189 ? 8.727 -14.602 3.053 1 98.5 189 LYS B CA 1
ATOM 2877 C C . LYS B 1 189 ? 9.922 -14.055 3.824 1 98.5 189 LYS B C 1
ATOM 2879 O O . LYS B 1 189 ? 10.727 -13.305 3.273 1 98.5 189 LYS B O 1
ATOM 2884 N N . ARG B 1 190 ? 10 -14.469 5.086 1 96.5 190 ARG B N 1
ATOM 2885 C CA . ARG B 1 190 ? 11.148 -14.102 5.906 1 96.5 190 ARG B CA 1
ATOM 2886 C C . ARG B 1 190 ? 12.25 -15.156 5.824 1 96.5 190 ARG B C 1
ATOM 2888 O O . ARG B 1 190 ? 11.961 -16.328 5.586 1 96.5 190 ARG B O 1
#

Nearest PDB structures (foldseek):
  8h0s-assembly1_A  TM=9.914E-01  e=3.431E-30  Bacillus subtilis subsp. subtilis str. 168
  8h0t-assembly1_A-2  TM=9.717E-01  e=3.853E-28  Bacillus subtilis subsp. subtilis str. 168
  8h27-assembly2_B  TM=9.876E-01  e=1.463E-26  Staphylococcus aureus subsp. aureus NCTC 8325
  3eey-assembly4_I  TM=9.802E-01  e=3.531E-24  Acetivibrio thermocellus ATCC 27405
  8h26-assembly2_C  TM=9.604E-01  e=6.684E-24  Staphylococcus aureus subsp. aureus NCTC 8325

InterPro domains:
  IPR010719 Methyltransferase MnmM-like [PF06962] (48-188)
  IPR010719 Methyltransferase MnmM-like [PTHR35276] (5-189)
  IPR029063 S-adenosyl-L-methionine-dependent methyltransferase superfamily [G3DSA:3.40.50.150] (1-190)
  IPR029063 S-adenosyl-L-methionine-dependent methyltransferase superfamily [SSF53335] (18-163)